Protein AF-A0AAE2BH27-F1 (afdb_monomer)

InterPro domains:
  IPR001906 Terpene synthase, N-terminal domain [PF01397] (68-271)
  IPR008930 Terpenoid cyclases/protein prenyltransferase alpha-alpha toroid [SSF48239] (78-271)
  IPR036965 Terpene synthase, N-terminal domain superfamily [G3DSA:1.50.10.130] (120-273)
  IPR050148 Terpene synthase-like [PTHR31739] (1-271)

Organism: NCBI:txid2727404

Secondary structure (DSSP, 8-state):
--TTHHHHHHHHHHHHHHTT---S-TT-HHHHHHHHHHHHHHHTS-HHHHTTS--GGGGGGGG--S--HHHHGGG--TTS-BTTBHHHHHHHHHHH--HHHHHHHHHHHHHTTT---SS---HHHHHHHHHHHHHHTT-GGG-HHHHHHHHHHHHHH--TT---SSTT-SS-BHHHHHHHHHHHHHTT----GGGGGGTEETTEE-SBTTS----HHHHHHHHHHHTTPPTT-HHHHHHHHHHHHHHHHHHHTT----SS---SSHHHHHTT-

Sequence (273 aa):
MTSGFEIVFPALLQRARDIGIHDLPYDAPVLQDIYAARNYKLARIPKELMHKVRTSLLFSLEGLEDLEWQKLLKLRQHNGSFLFSPSSTAFAFMQTKDEDCLKYINYIVQKFNGGAPNVYPIDIFVRLWGVDRLTRLGISRLFESEIKNCLEYVHSFWNEKGLFCGRKSEFVDVDSTSVGFMLLRLHGFNVSPDVLKKFKKDDGFSCFYGQTFESLSPIFNLYRASQVLFPGEKILEEANAFCQKFLHEKITTNQLLDKWLISQHFADEVKPA

Nearest PDB structures (foldseek):
  4lix-assembly1_A  TM=9.853E-01  e=1.086E-26  Arabidopsis thaliana
  3pyb-assembly3_C  TM=9.791E-01  e=1.086E-26  Arabidopsis thaliana
  3pya-assembly1_A  TM=9.864E-01  e=2.859E-26  Arabidopsis thaliana
  3pyb-assembly2_B  TM=9.813E-01  e=2.559E-25  Arabidopsis thaliana
  9b99-assembly1_A  TM=9.659E-01  e=3.272E-24  Grindelia hirsutula

pLDDT: mean 93.23, std 6.56, range [57.97, 98.75]

Foldseek 3Di:
DDDCCLQQVVLVVVVCVVVPVPPDPCVPPVVVVSPVVNVVVVVPPPPVCVLADQDPCLLPCNRDPPDPLVSVQVNAAPQQGRQQALVSLVVSCVVPVDVSSVSNNVVQCVVVVNDHDRGPDQLLVCLLVVCVVCVVVVNCVVCVVVNVVSLVVNVVQDDLCFDDRDGRDPWHFLQSRLSNLQSCVVVPHDDAPNSQVQQDDDLEGAGTGPDRHDWLRSLVSLLVSLVSDDPPNVSSVSSNVRSVVVLVVCLVVVVQDTPVDDDPCSNVVSVVD

Structure (mmCIF, N/CA/C/O backbone):
data_AF-A0AAE2BH27-F1
#
_entry.id   AF-A0AAE2BH27-F1
#
loop_
_atom_site.group_PDB
_atom_site.id
_atom_site.type_symbol
_atom_site.label_atom_id
_atom_site.label_alt_id
_atom_site.label_comp_id
_atom_site.label_asym_id
_atom_site.label_entity_id
_atom_site.label_seq_id
_atom_site.pdbx_PDB_ins_code
_atom_site.Cartn_x
_atom_site.Cartn_y
_atom_site.Cartn_z
_atom_site.occupancy
_atom_site.B_iso_or_equiv
_atom_site.auth_seq_id
_atom_site.auth_comp_id
_atom_site.auth_asym_id
_atom_site.auth_atom_id
_atom_site.pdbx_PDB_model_num
ATOM 1 N N . MET A 1 1 ? 0.782 12.965 -10.148 1.00 70.31 1 MET A N 1
ATOM 2 C CA . MET A 1 1 ? 1.894 12.180 -10.730 1.00 70.31 1 MET A CA 1
ATOM 3 C C . MET A 1 1 ? 1.686 10.721 -10.364 1.00 70.31 1 MET A C 1
ATOM 5 O O . MET A 1 1 ? 1.348 10.473 -9.211 1.00 70.31 1 MET A O 1
ATOM 9 N N . THR A 1 2 ? 1.828 9.780 -11.300 1.00 82.62 2 THR A N 1
ATOM 10 C CA . THR A 1 2 ? 1.649 8.351 -10.991 1.00 82.62 2 THR A CA 1
ATOM 11 C C . THR A 1 2 ? 2.795 7.817 -10.130 1.00 82.62 2 THR A C 1
ATOM 13 O O . THR A 1 2 ? 3.886 8.388 -10.052 1.00 82.62 2 THR A O 1
ATOM 16 N N . SER A 1 3 ? 2.538 6.717 -9.433 1.00 83.88 3 SER A N 1
ATOM 17 C CA . SER A 1 3 ? 3.493 6.063 -8.542 1.00 83.88 3 SER A CA 1
ATOM 18 C C . SER A 1 3 ? 4.705 5.564 -9.326 1.00 83.88 3 SER A C 1
ATOM 20 O O . SER A 1 3 ? 4.556 4.819 -10.287 1.00 83.88 3 SER A O 1
ATOM 22 N N . GLY A 1 4 ? 5.906 5.988 -8.925 1.00 85.50 4 GLY A N 1
ATOM 23 C CA . GLY A 1 4 ? 7.147 5.575 -9.583 1.00 85.50 4 GLY A CA 1
ATOM 24 C C . GLY A 1 4 ? 7.409 6.231 -10.943 1.00 85.50 4 GLY A C 1
ATOM 25 O O . GLY A 1 4 ? 8.383 5.851 -11.586 1.00 85.50 4 GLY A O 1
ATOM 26 N N . PHE A 1 5 ? 6.610 7.219 -11.376 1.00 92.06 5 PHE A N 1
ATOM 27 C CA . PHE A 1 5 ? 6.753 7.853 -12.696 1.00 92.06 5 PHE A CA 1
ATOM 28 C C . PHE A 1 5 ? 8.176 8.341 -12.973 1.00 92.06 5 PHE A C 1
ATOM 30 O O . PHE A 1 5 ? 8.756 8.008 -13.999 1.00 92.06 5 PHE A O 1
ATOM 37 N N . GLU A 1 6 ? 8.775 9.066 -12.030 1.00 90.94 6 GLU A N 1
ATOM 38 C CA . GLU A 1 6 ? 10.112 9.643 -12.195 1.00 90.94 6 GLU A CA 1
ATOM 39 C C . GLU A 1 6 ? 11.216 8.576 -12.221 1.00 90.94 6 GLU A C 1
ATOM 41 O O . GLU A 1 6 ? 12.355 8.884 -12.536 1.00 90.94 6 GLU A O 1
ATOM 46 N N . ILE A 1 7 ? 10.903 7.317 -11.907 1.00 91.00 7 ILE A N 1
ATOM 47 C CA . ILE A 1 7 ? 11.835 6.189 -12.004 1.00 91.00 7 ILE A CA 1
ATOM 48 C C . ILE A 1 7 ? 11.579 5.408 -13.298 1.00 91.00 7 ILE A C 1
ATOM 50 O O . ILE A 1 7 ? 12.510 5.158 -14.062 1.00 91.00 7 ILE A O 1
ATOM 54 N N . VAL A 1 8 ? 10.319 5.052 -13.559 1.00 94.75 8 VAL A N 1
ATOM 55 C CA . VAL A 1 8 ? 9.919 4.178 -14.670 1.00 94.75 8 VAL A CA 1
ATOM 56 C C . VAL A 1 8 ? 9.939 4.906 -16.012 1.00 94.75 8 VAL A C 1
ATOM 58 O O . VAL A 1 8 ? 10.421 4.347 -16.994 1.00 94.75 8 VAL A O 1
ATOM 61 N N . PHE A 1 9 ? 9.461 6.150 -16.082 1.00 95.81 9 PHE A N 1
ATOM 62 C CA . PHE A 1 9 ? 9.351 6.871 -17.351 1.00 95.81 9 PHE A CA 1
ATOM 63 C C . PHE A 1 9 ? 10.718 7.126 -18.013 1.00 95.81 9 PHE A C 1
ATOM 65 O O . PHE A 1 9 ? 10.869 6.770 -19.183 1.00 95.81 9 PHE A O 1
ATOM 72 N N . PRO A 1 10 ? 11.756 7.610 -17.298 1.00 94.62 10 PRO A N 1
ATOM 73 C CA . PRO A 1 10 ? 13.105 7.698 -17.863 1.00 94.62 10 PRO A CA 1
ATOM 74 C C . PRO A 1 10 ? 13.673 6.360 -18.343 1.00 94.62 10 PRO A C 1
ATOM 76 O O . PRO A 1 10 ? 14.331 6.315 -19.379 1.00 94.62 10 PRO A O 1
ATOM 79 N N . ALA A 1 11 ? 13.407 5.268 -17.618 1.00 94.06 11 ALA A N 1
ATOM 80 C CA . ALA A 1 11 ? 13.866 3.936 -18.006 1.00 94.06 11 ALA A CA 1
ATOM 81 C C . ALA A 1 11 ? 13.176 3.448 -19.292 1.00 94.06 11 ALA A C 1
ATOM 83 O O . ALA A 1 11 ? 13.817 2.839 -20.147 1.00 94.06 11 ALA A O 1
ATOM 84 N N . LEU A 1 12 ? 11.884 3.744 -19.465 1.00 95.56 12 LEU A N 1
ATOM 85 C CA . LEU A 1 12 ? 11.157 3.452 -20.703 1.00 95.56 12 LEU A CA 1
ATOM 86 C C . LEU A 1 12 ? 11.662 4.290 -21.880 1.00 95.56 12 LEU A C 1
ATOM 88 O O . LEU A 1 12 ? 11.826 3.743 -22.967 1.00 95.56 12 LEU A O 1
ATOM 92 N N . LEU A 1 13 ? 11.952 5.579 -21.668 1.00 95.81 13 LEU A N 1
ATOM 93 C CA . LEU A 1 13 ? 12.558 6.428 -22.698 1.00 95.81 13 LEU A CA 1
ATOM 94 C C . LEU A 1 13 ? 13.923 5.895 -23.131 1.00 95.81 13 LEU A C 1
ATOM 96 O O . LEU A 1 13 ? 14.195 5.820 -24.326 1.00 95.81 13 LEU A O 1
ATOM 100 N N . GLN A 1 14 ? 14.760 5.476 -22.179 1.00 93.69 14 GLN A N 1
ATOM 101 C CA . GLN A 1 14 ? 16.050 4.880 -22.513 1.00 93.69 14 GLN A CA 1
ATOM 102 C C . GLN A 1 14 ? 15.869 3.596 -23.335 1.00 93.69 14 GLN A C 1
ATOM 104 O O . GLN A 1 14 ? 16.477 3.467 -24.390 1.00 93.69 14 GLN A O 1
ATOM 109 N N . ARG A 1 15 ? 14.951 2.703 -22.940 1.00 94.62 15 ARG A N 1
ATOM 110 C CA . ARG A 1 15 ? 14.644 1.493 -23.724 1.00 94.62 15 ARG A CA 1
ATOM 111 C C . ARG A 1 15 ? 14.134 1.807 -25.128 1.00 94.62 15 ARG A C 1
ATOM 113 O O . ARG A 1 15 ? 14.519 1.119 -26.063 1.00 94.62 15 ARG A O 1
ATOM 120 N N . ALA A 1 16 ? 13.277 2.819 -25.279 1.00 96.56 16 ALA A N 1
ATOM 121 C CA . ALA A 1 16 ? 12.777 3.254 -26.584 1.00 96.56 16 ALA A CA 1
ATOM 122 C C . ALA A 1 16 ? 13.925 3.722 -27.492 1.00 96.56 16 ALA A C 1
ATOM 124 O O . ALA A 1 16 ? 13.978 3.351 -28.666 1.00 96.56 16 ALA A O 1
ATOM 125 N N . ARG A 1 17 ? 14.881 4.468 -26.926 1.00 95.56 17 ARG A N 1
ATOM 126 C CA . ARG A 1 17 ? 16.098 4.892 -27.622 1.00 95.56 17 ARG A CA 1
ATOM 127 C C . ARG A 1 17 ? 16.957 3.693 -28.027 1.00 95.56 17 ARG A C 1
ATOM 129 O O . ARG A 1 17 ? 17.392 3.633 -29.173 1.00 95.56 17 ARG A O 1
ATOM 136 N N . ASP A 1 18 ? 17.151 2.735 -27.122 1.00 95.31 18 ASP A N 1
ATOM 137 C CA . ASP A 1 18 ? 17.992 1.552 -27.350 1.00 95.31 18 ASP A CA 1
ATOM 138 C C . ASP A 1 18 ? 17.454 0.643 -28.470 1.00 95.31 18 ASP A C 1
ATOM 140 O O . ASP A 1 18 ? 18.236 -0.006 -29.161 1.00 95.31 18 ASP A O 1
ATOM 144 N N . ILE A 1 19 ? 16.131 0.616 -28.689 1.00 96.75 19 ILE A N 1
ATOM 145 C CA . ILE A 1 19 ? 15.495 -0.148 -29.781 1.00 96.75 19 ILE A CA 1
ATOM 146 C C . ILE A 1 19 ? 15.289 0.667 -31.070 1.00 96.75 19 ILE A C 1
ATOM 148 O O . ILE A 1 19 ? 14.621 0.195 -31.989 1.00 96.75 19 ILE A O 1
ATOM 152 N N . GLY A 1 20 ? 15.848 1.877 -31.154 1.00 96.88 20 GLY A N 1
ATOM 153 C CA . GLY A 1 20 ? 15.850 2.683 -32.378 1.00 96.88 20 GLY A CA 1
ATOM 154 C C . GLY A 1 20 ? 14.578 3.496 -32.640 1.00 96.88 20 GLY A C 1
ATOM 155 O O . GLY A 1 20 ? 14.326 3.886 -33.779 1.00 96.88 20 GLY A O 1
ATOM 156 N N . ILE A 1 21 ? 13.758 3.782 -31.622 1.00 97.38 21 ILE A N 1
ATOM 157 C CA . ILE A 1 21 ? 12.646 4.734 -31.772 1.00 97.38 21 ILE A CA 1
ATOM 158 C C . ILE A 1 21 ? 13.231 6.147 -31.701 1.00 97.38 21 ILE A C 1
ATOM 160 O O . ILE A 1 21 ? 13.419 6.686 -30.614 1.00 97.38 21 ILE A O 1
ATOM 164 N N . HIS A 1 22 ? 13.552 6.752 -32.843 1.00 92.06 22 HIS A N 1
ATOM 165 C CA . HIS A 1 22 ? 14.235 8.052 -32.887 1.00 92.06 22 HIS A CA 1
ATOM 166 C C . HIS A 1 22 ? 13.291 9.266 -32.886 1.00 92.06 22 HIS A C 1
ATOM 168 O O . HIS A 1 22 ? 13.717 10.350 -32.501 1.00 92.06 22 HIS A O 1
ATOM 174 N N . ASP A 1 23 ? 12.009 9.083 -33.213 1.00 94.69 23 ASP A N 1
ATOM 175 C CA . ASP A 1 23 ? 11.036 10.178 -33.395 1.00 94.69 23 ASP A CA 1
ATOM 176 C C . ASP A 1 23 ? 10.435 10.731 -32.084 1.00 94.69 23 ASP A C 1
ATOM 178 O O . ASP A 1 23 ? 9.439 11.456 -32.098 1.00 94.69 23 ASP A O 1
ATOM 182 N N . LEU A 1 24 ? 11.014 10.392 -30.927 1.00 95.06 24 LEU A N 1
ATOM 183 C CA . LEU A 1 24 ? 10.603 10.944 -29.634 1.00 95.06 24 LEU A CA 1
ATOM 184 C C . LEU A 1 24 ? 11.438 12.183 -29.279 1.00 95.06 24 LEU A C 1
ATOM 186 O O . LEU A 1 24 ? 12.634 12.232 -29.574 1.00 95.06 24 LEU A O 1
ATOM 190 N N . PRO A 1 25 ? 10.856 13.176 -28.583 1.00 94.38 25 PRO A N 1
ATOM 191 C CA . PRO A 1 25 ? 11.551 14.410 -28.234 1.00 94.38 25 PRO A CA 1
ATOM 192 C C . PRO A 1 25 ? 12.462 14.205 -27.012 1.00 94.38 25 PRO A C 1
ATOM 194 O O . PRO A 1 25 ? 12.204 14.735 -25.934 1.00 94.38 25 PRO A O 1
ATOM 197 N N . TYR A 1 26 ? 13.525 13.415 -27.165 1.00 94.12 26 TYR A N 1
ATOM 198 C CA . TYR A 1 26 ? 14.419 13.034 -26.066 1.00 94.12 26 TYR A CA 1
ATOM 199 C C . TYR A 1 26 ? 15.165 14.200 -25.405 1.00 94.12 26 TYR A C 1
ATOM 201 O O . TYR A 1 26 ? 15.587 14.078 -24.256 1.00 94.12 26 TYR A O 1
ATOM 209 N N . ASP A 1 27 ? 15.302 15.316 -26.116 1.00 92.19 27 ASP A N 1
ATOM 210 C CA . ASP A 1 27 ? 15.961 16.530 -25.630 1.00 92.19 27 ASP A CA 1
ATOM 211 C C . ASP A 1 27 ? 14.953 17.585 -25.147 1.00 92.19 27 ASP A C 1
ATOM 213 O O . ASP A 1 27 ? 15.322 18.731 -24.885 1.00 92.19 27 ASP A O 1
ATOM 217 N N . ALA A 1 28 ? 13.666 17.227 -25.025 1.00 94.56 28 ALA A N 1
ATOM 218 C CA . ALA A 1 28 ? 12.653 18.140 -24.512 1.00 94.56 28 ALA A CA 1
ATOM 219 C C . ALA A 1 28 ? 13.055 18.657 -23.116 1.00 94.56 28 ALA A C 1
ATOM 221 O O . ALA A 1 28 ? 13.361 17.844 -22.240 1.00 94.56 28 ALA A O 1
ATOM 222 N N . PRO A 1 29 ? 12.990 19.980 -22.858 1.00 94.88 29 PRO A N 1
ATOM 223 C CA . PRO A 1 29 ? 13.452 20.560 -21.594 1.00 94.88 29 PRO A CA 1
ATOM 224 C C . PRO A 1 29 ? 12.835 19.915 -20.347 1.00 94.88 29 PRO A C 1
ATOM 226 O O . PRO A 1 29 ? 13.534 19.665 -19.372 1.00 94.88 29 PRO A O 1
ATOM 229 N N . VAL A 1 30 ? 11.551 19.543 -20.413 1.00 94.44 30 VAL A N 1
ATOM 230 C CA . VAL A 1 30 ? 10.830 18.878 -19.313 1.00 94.44 30 VAL A CA 1
ATOM 231 C C . VAL A 1 30 ? 11.454 17.539 -18.894 1.00 94.44 30 VAL A C 1
ATOM 233 O O . VAL A 1 30 ? 11.312 17.117 -17.748 1.00 94.44 30 VAL A O 1
ATOM 236 N N . LEU A 1 31 ? 12.163 16.852 -19.796 1.00 94.12 31 LEU A N 1
ATOM 237 C CA . LEU A 1 31 ? 12.808 15.578 -19.481 1.00 94.12 31 LEU A CA 1
ATOM 238 C C . LEU A 1 31 ? 14.002 15.766 -18.547 1.00 94.12 31 LEU A C 1
ATOM 240 O O . LEU A 1 31 ? 14.250 14.889 -17.723 1.00 94.12 31 LEU A O 1
ATOM 244 N N . GLN A 1 32 ? 14.693 16.909 -18.612 1.00 92.50 32 GLN A N 1
ATOM 245 C CA . GLN A 1 32 ? 15.813 17.209 -17.716 1.00 92.50 32 GLN A CA 1
ATOM 246 C C . GLN A 1 32 ? 15.356 17.239 -16.255 1.00 92.50 32 GLN A C 1
ATOM 248 O O . GLN A 1 32 ? 15.991 16.623 -15.396 1.00 92.50 32 GLN A O 1
ATOM 253 N N . ASP A 1 33 ? 14.196 17.845 -15.990 1.00 93.06 33 ASP A N 1
ATOM 254 C CA . ASP A 1 33 ? 13.597 17.876 -14.653 1.00 93.06 33 ASP A CA 1
ATOM 255 C C . ASP A 1 33 ? 13.232 16.466 -14.166 1.00 93.06 33 ASP A C 1
ATOM 257 O O . ASP A 1 33 ? 13.451 16.120 -13.001 1.00 93.06 33 ASP A O 1
ATOM 261 N N . ILE A 1 34 ? 12.728 15.609 -15.062 1.00 93.69 34 ILE A N 1
ATOM 262 C CA . ILE A 1 34 ? 12.389 14.220 -14.726 1.00 93.69 34 ILE A CA 1
ATOM 263 C C . ILE A 1 34 ? 13.660 13.406 -14.429 1.00 93.69 34 ILE A C 1
ATOM 265 O O . ILE A 1 34 ? 13.689 12.670 -13.440 1.00 93.69 34 ILE A O 1
ATOM 269 N N . TYR A 1 35 ? 14.725 13.544 -15.226 1.00 92.31 35 TYR A N 1
ATOM 270 C CA . TYR A 1 35 ? 16.007 12.876 -14.969 1.00 92.31 35 TYR A CA 1
ATOM 271 C C . TYR A 1 35 ? 16.644 13.352 -13.656 1.00 92.31 35 TYR A C 1
ATOM 273 O O . TYR A 1 35 ? 17.140 12.531 -12.879 1.00 92.31 35 TYR A O 1
ATOM 281 N N . ALA A 1 36 ? 16.578 14.651 -13.354 1.00 91.81 36 ALA A N 1
ATOM 282 C CA . ALA A 1 36 ? 17.040 15.194 -12.079 1.00 91.81 36 ALA A CA 1
ATOM 283 C C . ALA A 1 36 ? 16.248 14.604 -10.898 1.00 91.81 36 ALA A C 1
ATOM 285 O O . ALA A 1 36 ? 16.843 14.130 -9.924 1.00 91.81 36 ALA A O 1
ATOM 286 N N . ALA A 1 37 ? 14.916 14.542 -11.008 1.00 90.38 37 ALA A N 1
ATOM 287 C CA . ALA A 1 37 ? 14.055 13.923 -10.002 1.00 90.38 37 ALA A CA 1
ATOM 288 C C . ALA A 1 37 ? 14.350 12.423 -9.823 1.00 90.38 37 ALA A C 1
ATOM 290 O O . ALA A 1 37 ? 14.370 11.935 -8.687 1.00 90.38 37 ALA A O 1
ATOM 291 N N . ARG A 1 38 ? 14.629 11.693 -10.914 1.00 89.81 38 ARG A N 1
ATOM 292 C CA . ARG A 1 38 ? 15.065 10.289 -10.871 1.00 89.81 38 ARG A CA 1
ATOM 293 C C . ARG A 1 38 ? 16.335 10.135 -10.052 1.00 89.81 38 ARG A C 1
ATOM 295 O O . ARG A 1 38 ? 16.348 9.371 -9.089 1.00 89.81 38 ARG A O 1
ATOM 302 N N . ASN A 1 39 ? 17.381 10.870 -10.415 1.00 89.50 39 ASN A N 1
ATOM 303 C CA . ASN A 1 39 ? 18.698 10.763 -9.790 1.00 89.50 39 ASN A CA 1
ATOM 304 C C . ASN A 1 39 ? 18.633 11.122 -8.304 1.00 89.50 39 ASN A C 1
ATOM 306 O O . ASN A 1 39 ? 19.183 10.403 -7.471 1.00 89.50 39 ASN A O 1
ATOM 310 N N . TYR A 1 40 ? 17.876 12.167 -7.962 1.00 88.19 40 TYR A N 1
ATOM 311 C CA . TYR A 1 40 ? 17.618 12.540 -6.574 1.00 88.19 40 TYR A CA 1
ATOM 312 C C . TYR A 1 40 ? 16.948 11.409 -5.779 1.00 88.19 40 TYR A C 1
ATOM 314 O O . TYR A 1 40 ? 17.354 11.115 -4.653 1.00 88.19 40 TYR A O 1
ATOM 322 N N . LYS A 1 41 ? 15.939 10.738 -6.354 1.00 84.94 41 LYS A N 1
ATOM 323 C CA . LYS A 1 41 ? 15.267 9.604 -5.701 1.00 84.94 41 LYS A CA 1
ATOM 324 C C . LYS A 1 41 ? 16.189 8.396 -5.575 1.00 84.94 41 LYS A C 1
ATOM 326 O O . LYS A 1 41 ? 16.285 7.848 -4.481 1.00 84.94 41 LYS A O 1
ATOM 331 N N . LEU A 1 42 ? 16.888 8.011 -6.645 1.00 83.56 42 LEU A N 1
ATOM 332 C CA . LEU A 1 42 ? 17.800 6.861 -6.652 1.00 83.56 42 LEU A CA 1
ATOM 333 C C . LEU A 1 42 ? 18.948 7.029 -5.648 1.00 83.56 42 LEU A C 1
ATOM 335 O O . LEU A 1 42 ? 19.275 6.077 -4.947 1.00 83.56 42 LEU A O 1
ATOM 339 N N . ALA A 1 43 ? 19.499 8.239 -5.501 1.00 85.19 43 ALA A N 1
ATOM 340 C CA . ALA A 1 43 ? 20.546 8.531 -4.517 1.00 85.19 43 ALA A CA 1
ATOM 341 C C . ALA A 1 43 ? 20.083 8.334 -3.061 1.00 85.19 43 ALA A C 1
ATOM 343 O O . ALA A 1 43 ? 20.895 8.078 -2.174 1.00 85.19 43 ALA A O 1
ATOM 344 N N . ARG A 1 44 ? 18.774 8.440 -2.807 1.00 81.56 44 ARG A N 1
ATOM 345 C CA . ARG A 1 44 ? 18.164 8.231 -1.487 1.00 81.56 44 ARG A CA 1
ATOM 346 C C . ARG A 1 44 ? 17.704 6.795 -1.262 1.00 81.56 44 ARG A C 1
ATOM 348 O O . ARG A 1 44 ? 17.285 6.484 -0.148 1.00 81.56 44 ARG A O 1
ATOM 355 N N . ILE A 1 45 ? 17.756 5.935 -2.281 1.00 77.94 45 ILE A N 1
ATOM 356 C CA . ILE A 1 45 ? 17.468 4.511 -2.129 1.00 77.94 45 ILE A CA 1
ATOM 357 C C . ILE A 1 45 ? 18.692 3.855 -1.487 1.00 77.94 45 ILE A C 1
ATOM 359 O O . ILE A 1 45 ? 19.760 3.802 -2.101 1.00 77.94 45 ILE A O 1
ATOM 363 N N . PRO A 1 46 ? 18.563 3.297 -0.275 1.00 77.69 46 PRO A N 1
ATOM 364 C CA . PRO A 1 46 ? 19.638 2.519 0.307 1.00 77.69 46 PRO A CA 1
ATOM 365 C C . PRO A 1 46 ? 19.780 1.213 -0.486 1.00 77.69 46 PRO A C 1
ATOM 367 O O . PRO A 1 46 ? 19.014 0.271 -0.270 1.00 77.69 46 PRO A O 1
ATOM 370 N N . LYS A 1 47 ? 20.758 1.152 -1.407 1.00 73.19 47 LYS A N 1
ATOM 371 C CA . LYS A 1 47 ? 21.020 -0.015 -2.281 1.00 73.19 47 LYS A CA 1
ATOM 372 C C . LYS A 1 47 ? 21.148 -1.323 -1.488 1.00 73.19 47 LYS A C 1
ATOM 374 O O . LYS A 1 47 ? 20.644 -2.362 -1.906 1.00 73.19 47 LYS A O 1
ATOM 379 N N . GLU A 1 48 ? 21.741 -1.243 -0.298 1.00 72.62 48 GLU A N 1
ATOM 380 C CA . GLU A 1 48 ? 21.863 -2.358 0.646 1.00 72.62 48 GLU A CA 1
ATOM 381 C C . GLU A 1 48 ? 20.513 -2.882 1.150 1.00 72.62 48 GLU A C 1
ATOM 383 O O . GLU A 1 48 ? 20.340 -4.087 1.321 1.00 72.62 48 GLU A O 1
ATOM 388 N N . LEU A 1 49 ? 19.546 -1.992 1.390 1.00 75.88 49 LEU A N 1
ATOM 389 C CA . LEU A 1 49 ? 18.220 -2.354 1.892 1.00 75.88 49 LEU A CA 1
ATOM 390 C C . LEU A 1 49 ? 17.281 -2.803 0.770 1.00 75.88 49 LEU A C 1
ATOM 392 O O . LEU A 1 49 ? 16.439 -3.666 1.010 1.00 75.88 49 LEU A O 1
ATOM 396 N N . MET A 1 50 ? 17.468 -2.295 -0.453 1.00 77.06 50 MET A N 1
ATOM 397 C CA . MET A 1 50 ? 16.657 -2.637 -1.632 1.00 77.06 50 MET A CA 1
ATOM 398 C C . MET A 1 50 ? 16.554 -4.152 -1.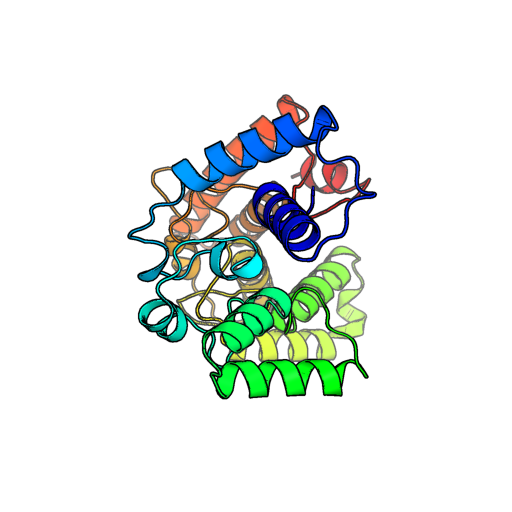874 1.00 77.06 50 MET A C 1
ATOM 400 O O . MET A 1 50 ? 15.517 -4.641 -2.314 1.00 77.06 50 MET A O 1
ATOM 404 N N . HIS A 1 51 ? 17.612 -4.892 -1.534 1.00 83.06 51 HIS A N 1
ATOM 405 C CA . HIS A 1 51 ? 17.718 -6.338 -1.733 1.00 83.06 51 HIS A CA 1
ATOM 406 C C . HIS A 1 51 ? 17.506 -7.171 -0.460 1.00 83.06 51 HIS A C 1
ATOM 408 O O . HIS A 1 51 ? 17.474 -8.398 -0.533 1.00 83.06 51 HIS A O 1
ATOM 414 N N . LYS A 1 52 ? 17.401 -6.531 0.712 1.00 80.31 52 LYS A N 1
ATOM 415 C CA . LYS A 1 52 ? 17.331 -7.209 2.021 1.00 80.31 52 LYS A CA 1
ATOM 416 C C . LYS A 1 52 ? 15.947 -7.136 2.651 1.00 80.31 52 LYS A C 1
ATOM 418 O O . LYS A 1 52 ? 15.556 -8.064 3.353 1.00 80.31 52 LYS A O 1
ATOM 423 N N . VAL A 1 53 ? 15.212 -6.050 2.415 1.00 82.56 53 VAL A N 1
ATOM 424 C CA . VAL A 1 53 ? 13.909 -5.809 3.041 1.00 82.56 53 VAL A CA 1
ATOM 425 C C . VAL A 1 53 ? 12.854 -5.457 2.002 1.00 82.56 53 VAL A C 1
ATOM 427 O O . VAL A 1 53 ? 13.141 -4.862 0.964 1.00 82.56 53 VAL A O 1
ATOM 430 N N . ARG A 1 54 ? 11.601 -5.823 2.284 1.00 84.75 54 ARG A N 1
ATOM 431 C CA . ARG A 1 54 ? 10.468 -5.466 1.427 1.00 84.75 54 ARG A CA 1
ATOM 432 C C . ARG A 1 54 ? 10.206 -3.969 1.537 1.00 84.75 54 ARG A C 1
ATOM 434 O O . ARG A 1 54 ? 9.853 -3.475 2.603 1.00 84.75 54 ARG A O 1
ATOM 441 N N . THR A 1 55 ? 10.361 -3.259 0.427 1.00 87.50 55 THR A N 1
ATOM 442 C CA . THR A 1 55 ? 10.059 -1.828 0.321 1.00 87.50 55 THR A CA 1
ATOM 443 C C . THR A 1 55 ? 9.069 -1.580 -0.808 1.00 87.50 55 THR A C 1
ATOM 445 O O . THR A 1 55 ? 8.836 -2.450 -1.651 1.00 87.50 55 THR A O 1
ATOM 448 N N . SER A 1 56 ? 8.517 -0.366 -0.854 1.00 87.38 56 SER A N 1
ATOM 449 C CA . SER A 1 56 ? 7.627 0.066 -1.939 1.00 87.38 56 SER A CA 1
ATOM 450 C C . SER A 1 56 ? 8.298 0.022 -3.323 1.00 87.38 56 SER A C 1
ATOM 452 O O . SER A 1 56 ? 7.604 -0.062 -4.330 1.00 87.38 56 SER A O 1
ATOM 454 N N . LEU A 1 57 ? 9.635 -0.012 -3.393 1.00 88.06 57 LEU A N 1
ATOM 455 C CA . LEU A 1 57 ? 10.396 -0.117 -4.644 1.00 88.06 57 LEU A CA 1
ATOM 456 C C . LEU A 1 57 ? 10.141 -1.420 -5.403 1.00 88.06 57 LEU A C 1
ATOM 458 O O . LEU A 1 57 ? 10.237 -1.436 -6.627 1.00 88.06 57 LEU A O 1
ATOM 462 N N . LEU A 1 58 ? 9.755 -2.494 -4.701 1.00 93.00 58 LEU A N 1
ATOM 463 C CA . LEU A 1 58 ? 9.368 -3.755 -5.340 1.00 93.00 58 LEU A CA 1
ATOM 464 C C . LEU A 1 58 ? 8.156 -3.582 -6.272 1.00 93.00 58 LEU A C 1
ATOM 466 O O . LEU A 1 58 ? 7.941 -4.416 -7.146 1.00 93.00 58 LEU A O 1
ATOM 470 N N . PHE A 1 59 ? 7.379 -2.505 -6.124 1.00 94.12 59 PHE A N 1
ATOM 471 C CA . PHE A 1 59 ? 6.262 -2.185 -7.012 1.00 94.12 59 PHE A CA 1
ATOM 472 C C . PHE A 1 59 ? 6.699 -1.696 -8.401 1.00 94.12 59 PHE A C 1
ATOM 474 O O . PHE A 1 59 ? 5.896 -1.747 -9.330 1.00 94.12 59 PHE A O 1
ATOM 481 N N . SER A 1 60 ? 7.943 -1.223 -8.544 1.00 94.75 60 SER A N 1
ATOM 482 C CA . SER A 1 60 ? 8.435 -0.530 -9.743 1.00 94.75 60 SER A CA 1
ATOM 483 C C . SER A 1 60 ? 9.840 -0.994 -10.160 1.00 94.75 60 SER A C 1
ATOM 485 O O . SER A 1 60 ? 10.674 -0.174 -10.559 1.00 94.75 60 SER A O 1
ATOM 487 N N . LEU A 1 61 ? 10.131 -2.299 -10.048 1.00 95.19 61 LEU A N 1
ATOM 488 C CA . LEU A 1 61 ? 11.440 -2.865 -10.413 1.00 95.19 61 LEU A CA 1
ATOM 489 C C . LEU A 1 61 ? 11.795 -2.608 -11.880 1.00 95.19 61 LEU A C 1
ATOM 491 O O . LEU A 1 61 ? 12.967 -2.478 -12.214 1.00 95.19 61 LEU A O 1
ATOM 495 N N . GLU A 1 62 ? 10.795 -2.486 -12.749 1.00 96.12 62 GLU A N 1
ATOM 496 C CA . GLU A 1 62 ? 10.958 -2.230 -14.176 1.00 96.12 62 GLU A CA 1
ATOM 497 C C . GLU A 1 62 ? 11.610 -0.884 -14.506 1.00 96.12 62 GLU A C 1
ATOM 499 O O . GLU A 1 62 ? 12.014 -0.701 -15.653 1.00 96.12 62 GLU A O 1
ATOM 504 N N . GLY A 1 63 ? 11.714 0.040 -13.547 1.00 92.94 63 GLY A N 1
ATOM 505 C CA . GLY A 1 63 ? 12.415 1.318 -13.709 1.00 92.94 63 GLY A CA 1
ATOM 506 C C . GLY A 1 63 ? 13.786 1.388 -13.027 1.00 92.94 63 GLY A C 1
ATOM 507 O O . GLY A 1 63 ? 14.452 2.426 -13.098 1.00 92.94 63 GLY A O 1
ATOM 508 N N . LEU A 1 64 ? 14.194 0.317 -12.341 1.00 91.50 64 LEU A N 1
ATOM 509 C CA . LEU A 1 64 ? 15.432 0.253 -11.569 1.00 91.50 64 LEU A CA 1
ATOM 510 C C . LEU A 1 64 ? 16.542 -0.477 -12.334 1.00 91.50 64 LEU A C 1
ATOM 512 O O . LEU A 1 64 ? 16.294 -1.314 -13.201 1.00 91.50 64 LEU A O 1
ATOM 516 N N . GLU A 1 65 ? 17.776 -0.147 -11.969 1.00 87.00 65 GLU A N 1
ATOM 517 C CA . GLU A 1 65 ? 19.018 -0.707 -12.509 1.00 87.00 65 GLU A CA 1
ATOM 518 C C . GLU A 1 65 ? 19.813 -1.389 -11.379 1.00 87.00 65 GLU A C 1
ATOM 520 O O . GLU A 1 65 ? 19.454 -1.267 -10.205 1.00 87.00 65 GLU A O 1
ATOM 525 N N . ASP A 1 66 ? 20.880 -2.117 -11.726 1.00 86.69 66 ASP A N 1
ATOM 526 C CA . ASP A 1 66 ? 21.777 -2.808 -10.781 1.00 86.69 66 ASP A CA 1
ATOM 527 C C . ASP A 1 66 ? 21.068 -3.772 -9.802 1.00 86.69 66 ASP A C 1
ATOM 529 O O . ASP A 1 66 ? 21.381 -3.828 -8.609 1.00 86.69 66 ASP A O 1
ATOM 533 N N . LEU A 1 67 ? 20.080 -4.526 -10.293 1.00 91.31 67 LEU A N 1
ATOM 534 C CA . LEU A 1 67 ? 19.263 -5.415 -9.464 1.00 91.31 67 LEU A CA 1
ATOM 535 C C . LEU A 1 67 ? 19.911 -6.791 -9.241 1.00 91.31 67 LEU A C 1
ATOM 537 O O . LEU A 1 67 ? 20.184 -7.541 -10.179 1.00 91.31 67 LEU A O 1
ATOM 541 N N . GLU A 1 68 ? 20.056 -7.186 -7.977 1.00 93.06 68 GLU A N 1
ATOM 542 C CA . GLU A 1 68 ? 20.516 -8.516 -7.572 1.00 93.06 68 GLU A CA 1
ATOM 543 C C . GLU A 1 68 ? 19.338 -9.496 -7.469 1.00 93.06 68 GLU A C 1
ATOM 545 O O . GLU A 1 68 ? 18.788 -9.753 -6.390 1.00 93.06 68 GLU A O 1
ATOM 550 N N . TRP A 1 69 ? 18.950 -10.080 -8.604 1.00 94.69 69 TRP A N 1
ATOM 551 C CA . TRP A 1 69 ? 17.762 -10.935 -8.712 1.00 94.69 69 TRP A CA 1
ATOM 552 C C . TRP A 1 69 ? 17.705 -12.075 -7.694 1.00 94.69 69 TRP A C 1
ATOM 554 O O . TRP A 1 69 ? 16.663 -12.291 -7.084 1.00 94.69 69 TRP A O 1
ATOM 564 N N . GLN A 1 70 ? 18.822 -12.751 -7.419 1.00 93.00 70 GLN A N 1
ATOM 565 C CA . GLN A 1 70 ? 18.865 -13.848 -6.440 1.00 93.00 70 GLN A CA 1
ATOM 566 C C . GLN A 1 70 ? 18.443 -13.421 -5.024 1.00 93.00 70 GLN A C 1
ATOM 568 O O . GLN A 1 70 ? 17.915 -14.225 -4.253 1.00 93.00 70 GLN A O 1
ATOM 573 N N . LYS A 1 71 ? 18.655 -12.149 -4.670 1.00 94.31 71 LYS A N 1
ATOM 574 C CA . LYS A 1 71 ? 18.177 -11.575 -3.409 1.00 94.31 71 LYS A CA 1
ATOM 575 C C . LYS A 1 71 ? 16.715 -11.139 -3.531 1.00 94.31 71 LYS A C 1
ATOM 577 O O . LYS A 1 71 ? 15.914 -11.484 -2.666 1.00 94.31 71 LYS A O 1
ATOM 582 N N . LEU A 1 72 ? 16.344 -10.465 -4.625 1.00 94.50 72 LEU A N 1
ATOM 583 C CA . LEU A 1 72 ? 14.970 -9.990 -4.852 1.00 94.50 72 LEU A CA 1
ATOM 584 C C . LEU A 1 72 ? 13.942 -11.120 -4.899 1.00 94.50 72 LEU A C 1
ATOM 586 O O . LEU A 1 72 ? 12.863 -10.972 -4.334 1.00 94.50 72 LEU A O 1
ATOM 590 N N . LEU A 1 73 ? 14.259 -12.264 -5.509 1.00 95.94 73 LEU A N 1
ATOM 591 C CA . LEU A 1 73 ? 13.329 -13.397 -5.597 1.00 95.94 73 LEU A CA 1
ATOM 592 C C . LEU A 1 73 ? 12.900 -13.913 -4.207 1.00 95.94 73 LEU A C 1
ATOM 594 O O . LEU A 1 73 ? 11.783 -14.400 -4.052 1.00 95.94 73 LEU A O 1
ATOM 598 N N . LYS A 1 74 ? 13.720 -13.710 -3.165 1.00 95.25 74 LYS A N 1
ATOM 599 C CA . LYS A 1 74 ? 13.379 -14.039 -1.766 1.00 95.25 74 LYS A CA 1
ATOM 600 C C . LYS A 1 74 ? 12.378 -13.059 -1.137 1.00 95.25 74 LYS A C 1
ATOM 602 O O . LYS A 1 74 ? 11.789 -13.356 -0.099 1.00 95.25 74 LYS A O 1
ATOM 607 N N . LEU A 1 75 ? 12.185 -11.890 -1.748 1.00 94.75 75 LEU A N 1
ATOM 608 C CA . LEU A 1 75 ? 11.283 -10.832 -1.286 1.00 94.75 75 LEU A CA 1
ATOM 609 C C . LEU A 1 75 ? 9.904 -10.873 -1.958 1.00 94.75 75 LEU A C 1
ATOM 611 O O . LEU A 1 75 ? 9.038 -10.071 -1.596 1.00 94.75 75 LEU A O 1
ATOM 615 N N . ARG A 1 76 ? 9.671 -11.806 -2.892 1.00 94.56 76 ARG A N 1
ATOM 616 C CA . ARG A 1 76 ? 8.369 -11.994 -3.545 1.00 94.56 76 ARG A CA 1
ATOM 617 C C . ARG A 1 76 ? 7.243 -12.221 -2.539 1.00 94.56 76 ARG A C 1
ATOM 619 O O . ARG A 1 76 ? 7.452 -12.629 -1.390 1.00 94.56 76 ARG A O 1
ATOM 626 N N . GLN A 1 77 ? 6.035 -11.947 -3.009 1.00 94.88 77 GLN A N 1
ATOM 627 C CA . GLN A 1 77 ? 4.796 -12.339 -2.359 1.00 94.88 77 GLN A CA 1
ATOM 628 C C . GLN A 1 77 ? 4.558 -13.842 -2.545 1.00 94.88 77 GLN A C 1
ATOM 630 O O . GLN A 1 77 ? 5.047 -14.454 -3.496 1.00 94.88 77 GLN A O 1
ATOM 635 N N . HIS A 1 78 ? 3.741 -14.428 -1.670 1.00 93.75 78 HIS A N 1
ATOM 636 C CA .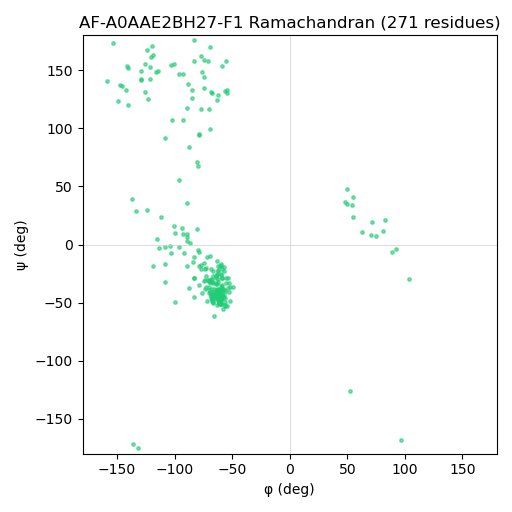 HIS A 1 78 ? 3.386 -15.853 -1.716 1.00 93.75 78 HIS A CA 1
ATOM 637 C C . HIS A 1 78 ? 2.743 -16.293 -3.047 1.00 93.75 78 HIS A C 1
ATOM 639 O O . HIS A 1 78 ? 2.749 -17.473 -3.373 1.00 93.75 78 HIS A O 1
ATOM 645 N N . ASN A 1 79 ? 2.150 -15.359 -3.798 1.00 94.94 79 ASN A N 1
ATOM 646 C CA . ASN A 1 79 ? 1.507 -15.622 -5.083 1.00 94.94 79 ASN A CA 1
ATO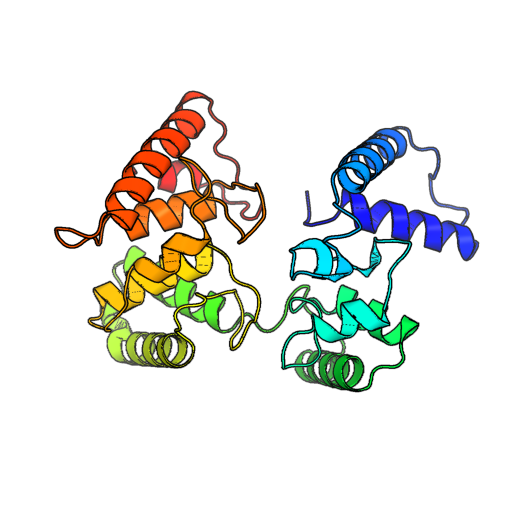M 647 C C . ASN A 1 79 ? 2.465 -15.504 -6.281 1.00 94.94 79 ASN A C 1
ATOM 649 O O . ASN A 1 79 ? 1.988 -15.531 -7.409 1.00 94.94 79 ASN A O 1
ATOM 653 N N . GLY A 1 80 ? 3.770 -15.313 -6.049 1.00 96.75 80 GLY A N 1
ATOM 654 C CA . GLY A 1 80 ? 4.787 -15.158 -7.094 1.00 96.75 80 GLY A CA 1
ATOM 655 C C . GLY A 1 80 ? 5.006 -13.722 -7.576 1.00 96.75 80 GLY A C 1
ATOM 656 O O . GLY A 1 80 ? 5.942 -13.469 -8.326 1.00 96.75 80 GLY A O 1
ATOM 657 N N . SER A 1 81 ? 4.196 -12.758 -7.131 1.00 97.94 81 SER A N 1
ATOM 658 C CA . SER A 1 81 ? 4.339 -11.363 -7.560 1.00 97.94 81 SER A CA 1
ATOM 659 C C . SER A 1 81 ? 5.393 -10.579 -6.778 1.00 97.94 81 SER A C 1
ATOM 661 O O . SER A 1 81 ? 5.699 -10.865 -5.616 1.00 97.94 81 SER A O 1
ATOM 663 N N . PHE A 1 82 ? 5.875 -9.503 -7.389 1.00 97.38 82 PHE A N 1
ATOM 664 C CA . PHE A 1 82 ? 6.561 -8.418 -6.702 1.00 97.38 82 PHE A CA 1
ATOM 665 C C . PHE A 1 82 ? 5.557 -7.330 -6.316 1.00 97.38 82 PHE A C 1
ATOM 667 O O . PHE A 1 82 ? 5.031 -6.618 -7.167 1.00 97.38 82 PHE A O 1
ATOM 674 N N . LEU A 1 83 ? 5.260 -7.244 -5.014 1.00 95.44 83 LEU A N 1
ATOM 675 C CA . LEU A 1 83 ? 4.335 -6.272 -4.414 1.00 95.44 83 LEU A CA 1
ATOM 676 C C . LEU A 1 83 ? 2.978 -6.147 -5.130 1.00 95.44 83 LEU A C 1
ATOM 678 O O . LEU A 1 83 ? 2.436 -5.051 -5.236 1.00 95.44 83 LEU A O 1
ATOM 682 N N . PHE A 1 84 ? 2.442 -7.264 -5.633 1.00 97.50 84 PHE A N 1
ATOM 683 C CA . PHE A 1 84 ? 1.188 -7.303 -6.392 1.00 97.50 84 PHE A CA 1
ATOM 684 C C . PHE A 1 84 ? 1.207 -6.509 -7.714 1.00 97.50 84 PHE A C 1
ATOM 686 O O . PHE A 1 84 ? 0.162 -6.360 -8.332 1.00 97.50 84 PHE A O 1
ATOM 693 N N . SER A 1 85 ? 2.364 -6.043 -8.199 1.00 98.00 85 SER A N 1
ATOM 694 C CA . SER A 1 85 ? 2.505 -5.307 -9.466 1.00 98.00 85 SER A CA 1
ATOM 695 C C . SER A 1 85 ? 2.740 -6.258 -10.650 1.00 98.00 85 SER A C 1
ATOM 697 O O . SER A 1 85 ? 3.760 -6.962 -10.677 1.00 98.00 85 SER A O 1
ATOM 699 N N . PRO A 1 86 ? 1.841 -6.308 -11.657 1.00 98.31 86 PRO A N 1
ATOM 700 C CA . PRO A 1 86 ? 2.080 -7.084 -12.872 1.00 98.31 86 PRO A CA 1
ATOM 701 C C . PRO A 1 86 ? 3.277 -6.611 -13.695 1.00 98.31 86 PRO A C 1
ATOM 703 O O . PRO A 1 86 ? 4.024 -7.464 -14.165 1.00 98.31 86 PRO A O 1
ATOM 706 N N . SER A 1 87 ? 3.520 -5.301 -13.825 1.00 98.19 87 SER A N 1
ATOM 707 C CA . SER A 1 87 ? 4.658 -4.779 -14.601 1.00 98.19 87 SER A CA 1
ATOM 708 C C . SER A 1 87 ? 5.999 -5.154 -13.968 1.00 98.19 87 SER A C 1
ATOM 710 O O . SER A 1 87 ? 6.873 -5.697 -14.648 1.00 98.19 87 SER A O 1
ATOM 712 N N . SER A 1 88 ? 6.128 -4.963 -12.653 1.00 98.06 88 SER A N 1
ATOM 713 C CA . SER A 1 88 ? 7.326 -5.334 -11.893 1.00 98.06 88 SER A CA 1
ATOM 714 C C . SER A 1 88 ? 7.582 -6.844 -11.954 1.00 98.06 88 SER A C 1
ATOM 716 O O . SER A 1 88 ? 8.707 -7.291 -12.183 1.00 98.06 88 SER A O 1
ATOM 718 N N . THR A 1 89 ? 6.521 -7.653 -11.847 1.00 98.50 89 THR A N 1
ATOM 719 C CA . THR A 1 89 ? 6.629 -9.119 -11.927 1.00 98.50 89 THR A CA 1
ATOM 720 C C . THR A 1 89 ? 6.977 -9.601 -13.338 1.00 98.50 89 THR A C 1
ATOM 722 O O . THR A 1 89 ? 7.800 -10.505 -13.487 1.00 98.50 89 THR A O 1
ATOM 725 N N . ALA A 1 90 ? 6.411 -8.987 -14.381 1.00 98.50 90 ALA A N 1
ATOM 726 C CA . ALA A 1 90 ? 6.758 -9.279 -15.771 1.00 98.50 90 ALA A CA 1
ATOM 727 C C . ALA A 1 90 ? 8.225 -8.959 -16.060 1.00 98.50 90 ALA A C 1
ATOM 729 O O . ALA A 1 90 ? 8.936 -9.790 -16.629 1.00 98.50 90 ALA A O 1
ATOM 730 N N . PHE A 1 91 ? 8.704 -7.805 -15.595 1.00 98.12 91 PHE A N 1
ATOM 731 C CA . PHE A 1 91 ? 10.112 -7.452 -15.701 1.00 98.12 91 PHE A CA 1
ATOM 732 C C . PHE A 1 91 ? 11.003 -8.466 -14.972 1.00 98.12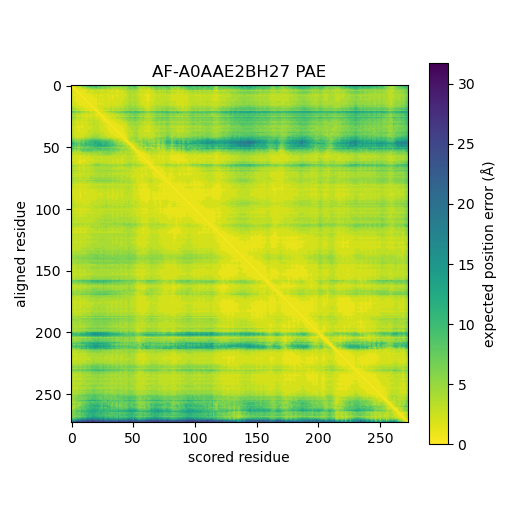 91 PHE A C 1
ATOM 734 O O . PHE A 1 91 ? 11.957 -8.971 -15.561 1.00 98.12 91 PHE A O 1
ATOM 741 N N . ALA A 1 92 ? 10.651 -8.858 -13.744 1.00 98.25 92 ALA A N 1
ATOM 742 C CA . ALA A 1 92 ? 11.388 -9.886 -13.015 1.00 98.25 92 ALA A CA 1
ATOM 743 C C . ALA A 1 92 ? 11.422 -11.231 -13.759 1.00 98.25 92 ALA A C 1
ATOM 745 O O . ALA A 1 92 ? 12.480 -11.854 -13.856 1.00 98.25 92 ALA A O 1
ATOM 746 N N . PHE A 1 93 ? 10.302 -11.673 -14.339 1.00 98.50 93 PHE A N 1
ATOM 747 C CA . PHE A 1 93 ? 10.258 -12.888 -15.155 1.00 98.50 93 PHE A CA 1
ATOM 748 C C . PHE A 1 93 ? 11.173 -12.788 -16.380 1.00 98.50 93 PHE A C 1
ATOM 750 O O . PHE A 1 93 ? 11.926 -13.721 -16.657 1.00 98.50 93 PHE A O 1
ATOM 757 N N . MET A 1 94 ? 11.167 -11.659 -17.096 1.00 97.69 94 MET A N 1
ATOM 758 C CA . MET A 1 94 ? 12.030 -11.474 -18.267 1.00 97.69 94 MET A CA 1
ATOM 759 C C . MET A 1 94 ? 13.508 -11.690 -17.926 1.00 97.69 94 MET A C 1
ATOM 761 O O . MET A 1 94 ? 14.208 -12.323 -18.720 1.00 97.69 94 MET A O 1
ATOM 765 N N . GLN A 1 95 ? 13.931 -11.229 -16.744 1.00 97.56 95 GLN A N 1
ATOM 766 C CA . GLN A 1 95 ? 15.312 -11.280 -16.258 1.00 97.56 95 GLN A CA 1
ATOM 767 C C . GLN A 1 95 ? 15.703 -12.622 -15.623 1.00 97.56 95 GLN A C 1
ATOM 769 O O . GLN A 1 95 ? 16.871 -12.994 -15.651 1.00 97.56 95 GLN A O 1
ATOM 774 N N . THR A 1 96 ? 14.747 -13.354 -15.044 1.00 97.94 96 THR A N 1
ATOM 775 C CA . THR A 1 96 ? 15.048 -14.524 -14.191 1.00 97.94 96 THR A CA 1
ATOM 776 C C . THR A 1 96 ? 14.481 -15.842 -14.692 1.00 97.94 96 THR A C 1
ATOM 778 O O . THR A 1 96 ? 14.934 -16.895 -14.257 1.00 97.94 96 THR A O 1
ATOM 781 N N . LYS A 1 97 ? 13.484 -15.794 -15.583 1.00 98.00 97 LYS A N 1
ATOM 782 C CA . LYS A 1 97 ? 12.663 -16.941 -16.007 1.00 98.00 97 LYS A CA 1
ATOM 783 C C . LYS A 1 97 ? 11.987 -17.684 -14.851 1.00 98.00 97 LYS A C 1
ATOM 785 O O . LYS A 1 97 ? 11.624 -18.844 -14.998 1.00 98.00 97 LYS A O 1
ATOM 790 N N . ASP A 1 98 ? 11.791 -17.014 -13.717 1.00 98.38 98 ASP A N 1
ATOM 791 C CA . ASP A 1 98 ? 11.181 -17.620 -12.540 1.00 98.38 98 ASP A CA 1
ATOM 792 C C . ASP A 1 98 ? 9.734 -18.072 -12.795 1.00 98.38 98 ASP A C 1
ATOM 794 O O . ASP A 1 98 ? 8.887 -17.304 -13.263 1.00 98.38 98 ASP A O 1
ATOM 798 N N . GLU A 1 99 ? 9.448 -19.327 -12.457 1.00 98.31 99 GLU A N 1
ATOM 799 C CA . GLU A 1 99 ? 8.156 -19.948 -12.739 1.00 98.31 99 GLU A CA 1
ATOM 800 C C . GLU A 1 99 ? 7.014 -19.379 -11.896 1.00 98.31 99 GLU A C 1
ATOM 802 O O . GLU A 1 99 ? 5.878 -19.346 -12.366 1.00 98.31 99 GLU A O 1
ATOM 807 N N . ASP A 1 100 ? 7.269 -18.916 -10.670 1.00 98.25 100 ASP A N 1
ATOM 808 C CA . ASP A 1 100 ? 6.212 -18.355 -9.824 1.00 98.25 100 ASP A CA 1
ATOM 809 C C . ASP A 1 100 ? 5.791 -16.971 -10.319 1.00 98.25 100 ASP A C 1
ATOM 811 O O . ASP A 1 100 ? 4.594 -16.672 -10.363 1.00 98.25 100 ASP A O 1
ATOM 815 N N . CYS A 1 101 ? 6.748 -16.162 -10.785 1.00 98.62 101 CYS A N 1
ATOM 816 C CA . CYS A 1 101 ? 6.451 -14.934 -11.521 1.00 98.62 101 CYS A CA 1
ATOM 817 C C . CYS A 1 101 ? 5.570 -15.234 -12.747 1.00 98.62 101 CYS A C 1
ATOM 819 O O . CYS A 1 101 ? 4.564 -14.557 -12.966 1.00 98.62 101 CYS A O 1
ATOM 821 N N . LEU A 1 102 ? 5.904 -16.270 -13.527 1.00 98.56 102 LEU A N 1
ATOM 822 C CA . LEU A 1 102 ? 5.122 -16.656 -14.706 1.00 98.56 102 LEU A CA 1
ATOM 823 C C . LEU A 1 102 ? 3.716 -17.153 -14.340 1.00 98.56 102 LEU A C 1
ATOM 825 O O . LEU A 1 102 ? 2.747 -16.758 -14.988 1.00 98.56 102 LEU A O 1
ATOM 829 N N . LYS A 1 103 ? 3.576 -17.974 -13.291 1.00 98.56 103 LYS A N 1
ATOM 830 C CA . LYS A 1 103 ? 2.269 -18.432 -12.781 1.00 98.56 103 LYS A CA 1
ATOM 831 C C . LYS A 1 103 ? 1.383 -17.248 -12.409 1.00 98.56 103 LYS A C 1
ATOM 833 O O . LYS A 1 103 ? 0.211 -17.228 -12.787 1.00 98.56 103 LYS A O 1
ATOM 838 N N . TYR A 1 104 ? 1.940 -16.250 -11.721 1.00 98.50 104 TYR A N 1
ATOM 839 C CA . TYR A 1 104 ? 1.225 -15.017 -11.400 1.00 98.50 104 TYR A CA 1
ATOM 840 C C . TYR A 1 104 ? 0.764 -14.284 -12.666 1.00 98.50 104 TYR A C 1
ATOM 842 O O . TYR A 1 104 ? -0.419 -13.979 -12.794 1.00 98.50 104 TYR A O 1
ATOM 850 N N . ILE A 1 105 ? 1.666 -14.040 -13.622 1.00 98.38 105 ILE A N 1
ATOM 851 C CA . ILE A 1 105 ? 1.350 -13.317 -14.866 1.00 98.38 105 ILE A CA 1
ATOM 852 C C . ILE A 1 105 ? 0.264 -14.048 -15.662 1.00 98.38 105 ILE A C 1
ATOM 854 O O . ILE A 1 105 ? -0.720 -13.425 -16.058 1.00 98.38 105 ILE A O 1
ATOM 858 N N . ASN A 1 106 ? 0.396 -15.365 -15.840 1.00 98.38 106 ASN A N 1
ATOM 859 C CA . ASN A 1 106 ? -0.592 -16.180 -16.545 1.00 98.38 106 ASN A CA 1
ATOM 860 C C . ASN A 1 106 ? -1.966 -16.092 -15.881 1.00 98.38 106 ASN A C 1
ATOM 862 O O . ASN A 1 106 ? -2.965 -15.897 -16.569 1.00 98.38 106 ASN A O 1
ATOM 866 N N . TYR A 1 107 ? -2.018 -16.171 -14.549 1.00 98.25 107 TYR A N 1
ATOM 867 C CA . TYR A 1 107 ? -3.264 -16.006 -13.808 1.00 98.25 107 TYR A CA 1
ATOM 868 C C . TYR A 1 107 ? -3.908 -14.634 -14.059 1.00 98.25 107 TYR A C 1
ATOM 870 O O . TYR A 1 107 ? -5.114 -14.561 -14.289 1.00 98.25 107 TYR A O 1
ATOM 878 N N . ILE A 1 108 ? -3.124 -13.551 -14.041 1.00 98.00 108 ILE A N 1
ATOM 879 C CA . ILE A 1 108 ? -3.626 -12.195 -14.303 1.00 98.00 108 ILE A CA 1
ATOM 880 C C . ILE A 1 108 ? -4.166 -12.078 -15.729 1.00 98.00 108 ILE A C 1
ATOM 882 O O . ILE A 1 108 ? -5.318 -11.690 -15.909 1.00 98.00 108 ILE A O 1
ATOM 886 N N . VAL A 1 109 ? -3.378 -12.465 -16.730 1.00 97.69 109 VAL A N 1
ATOM 887 C CA . VAL A 1 109 ? -3.763 -12.355 -18.145 1.00 97.69 109 VAL A CA 1
ATOM 888 C C . VAL A 1 109 ? -5.016 -13.182 -18.441 1.00 97.69 109 VAL A C 1
ATOM 890 O O . VAL A 1 109 ? -5.915 -12.700 -19.126 1.00 97.69 109 VAL A O 1
ATOM 893 N N . GLN A 1 110 ? -5.121 -14.394 -17.884 1.00 98.19 110 GLN A N 1
ATOM 894 C CA . GLN A 1 110 ? -6.326 -15.222 -18.003 1.00 98.19 110 GLN A CA 1
ATOM 895 C C . GLN A 1 110 ? -7.531 -14.570 -17.324 1.00 98.19 110 GLN A C 1
ATOM 897 O O . GLN A 1 110 ? -8.615 -14.524 -17.897 1.00 98.19 110 GLN A O 1
ATOM 902 N N . LYS A 1 111 ? -7.352 -14.036 -16.112 1.00 97.88 111 LYS A N 1
ATOM 903 C CA . LYS A 1 111 ? -8.434 -13.408 -15.346 1.00 97.88 111 LYS A CA 1
ATOM 904 C C . LYS A 1 111 ? -8.990 -12.149 -16.010 1.00 97.88 111 LYS A C 1
ATOM 906 O O . LYS A 1 111 ? -10.174 -11.857 -15.858 1.00 97.88 111 LYS A O 1
ATOM 911 N N . PHE A 1 112 ? -8.138 -11.399 -16.700 1.00 98.00 112 PHE A N 1
ATOM 912 C CA . PHE A 1 112 ? -8.474 -10.116 -17.314 1.00 98.00 112 PHE A CA 1
ATOM 913 C C . PHE A 1 112 ? -8.474 -10.171 -18.848 1.00 98.00 112 PHE A C 1
ATOM 915 O O . PHE A 1 112 ? -8.334 -9.136 -19.498 1.00 98.00 112 PHE A O 1
ATOM 922 N N . ASN A 1 113 ? -8.658 -11.364 -19.428 1.00 97.69 113 ASN A N 1
ATOM 923 C CA . ASN A 1 113 ? -8.849 -11.590 -20.864 1.00 97.69 113 ASN A CA 1
ATOM 924 C C . ASN A 1 113 ? -7.804 -10.885 -21.748 1.00 97.69 113 ASN A C 1
ATOM 926 O O . ASN A 1 113 ? -8.147 -10.200 -22.709 1.00 97.69 113 ASN A O 1
ATOM 930 N N . GLY A 1 114 ? -6.525 -11.029 -21.403 1.00 96.81 114 GLY A N 1
ATOM 931 C CA . GLY A 1 114 ? -5.407 -10.409 -22.122 1.00 96.81 114 GLY A CA 1
ATOM 932 C C . GLY A 1 114 ? -4.818 -9.184 -21.421 1.00 96.81 114 GLY A C 1
ATOM 933 O O . GLY A 1 114 ? -3.625 -8.926 -21.555 1.00 96.81 114 GLY A O 1
ATOM 934 N N . GLY A 1 115 ? -5.624 -8.447 -20.652 1.00 97.19 115 GLY A N 1
ATOM 935 C CA . GLY A 1 115 ? -5.177 -7.265 -19.916 1.00 97.19 115 GLY A CA 1
ATOM 936 C C . GLY A 1 115 ? -4.518 -7.581 -18.570 1.00 97.19 115 GLY A C 1
ATOM 937 O O . GLY A 1 115 ? -4.488 -8.720 -18.107 1.00 97.19 115 GLY A O 1
ATOM 938 N N . ALA A 1 116 ? -4.027 -6.535 -17.906 1.00 97.69 116 ALA A N 1
ATOM 939 C CA . ALA A 1 116 ? -3.592 -6.584 -16.514 1.00 97.69 116 ALA A CA 1
ATOM 940 C C . ALA A 1 116 ? -3.858 -5.228 -15.834 1.00 97.69 116 ALA A C 1
ATOM 942 O O . ALA A 1 116 ? -3.581 -4.189 -16.436 1.00 97.69 116 ALA A O 1
ATOM 943 N N . PRO A 1 117 ? -4.373 -5.199 -14.591 1.00 97.50 117 PRO A N 1
ATOM 944 C CA . PRO A 1 117 ? -4.394 -3.976 -13.793 1.00 97.50 117 PRO A CA 1
ATOM 945 C C . PRO A 1 117 ? -2.967 -3.583 -13.374 1.00 97.50 117 PRO A C 1
ATOM 947 O O . PRO A 1 117 ? -2.027 -4.365 -13.502 1.00 97.50 117 PRO A O 1
ATOM 950 N N . ASN A 1 118 ? -2.792 -2.390 -12.810 1.00 96.00 118 ASN A N 1
ATOM 951 C CA . ASN A 1 118 ? -1.500 -1.981 -12.244 1.00 96.00 118 ASN A CA 1
ATOM 952 C C . ASN A 1 118 ? -1.172 -2.674 -10.904 1.00 96.00 118 ASN A C 1
ATOM 954 O O . ASN A 1 118 ? -0.005 -2.742 -10.531 1.00 96.00 118 ASN A O 1
ATOM 958 N N . VAL A 1 119 ? -2.173 -3.197 -10.185 1.00 97.06 119 VAL A N 1
ATOM 959 C CA . VAL A 1 119 ? -2.008 -3.941 -8.927 1.00 97.06 119 VAL A CA 1
ATOM 960 C C . VAL A 1 119 ? -3.052 -5.058 -8.798 1.00 97.06 119 VAL A C 1
ATOM 962 O O . VAL A 1 119 ? -4.230 -4.849 -9.098 1.00 97.06 119 VAL A O 1
ATOM 965 N N . TYR A 1 120 ? -2.645 -6.257 -8.364 1.00 97.69 120 TYR A N 1
ATOM 966 C CA . TYR A 1 120 ? -3.554 -7.375 -8.095 1.00 97.69 120 TYR A CA 1
ATOM 967 C C . TYR A 1 120 ? -2.971 -8.450 -7.147 1.00 97.69 120 TYR A C 1
ATOM 969 O O . TYR A 1 120 ? -1.822 -8.859 -7.305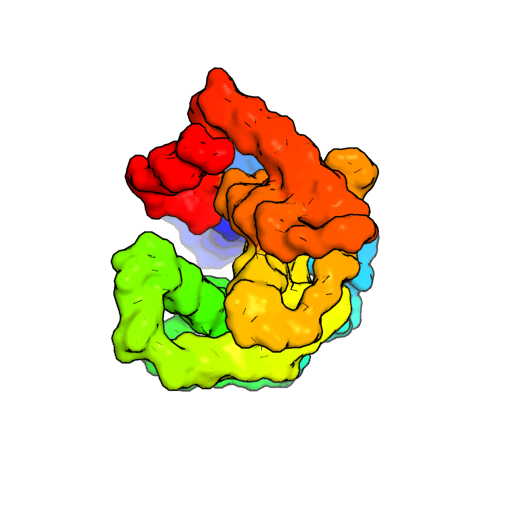 1.00 97.69 120 TYR A O 1
ATOM 977 N N . PRO A 1 121 ? -3.756 -9.026 -6.216 1.00 97.12 121 PRO A N 1
ATOM 978 C CA . PRO A 1 121 ? -5.154 -8.726 -5.907 1.00 97.12 121 PRO A CA 1
ATOM 979 C C . PRO A 1 121 ? -5.322 -7.446 -5.076 1.00 97.12 121 PRO A C 1
ATOM 981 O O . PRO A 1 121 ? -4.385 -6.977 -4.442 1.00 97.12 121 PRO A O 1
ATOM 984 N N . ILE A 1 122 ? -6.550 -6.920 -5.066 1.00 97.62 122 ILE A N 1
ATOM 985 C CA . ILE A 1 122 ? -6.989 -5.793 -4.220 1.00 97.62 122 ILE A CA 1
ATOM 986 C C . ILE A 1 122 ? -8.207 -6.175 -3.360 1.00 97.62 122 ILE A C 1
ATOM 988 O O . ILE A 1 122 ? -9.089 -5.366 -3.082 1.00 97.62 122 ILE A O 1
ATOM 992 N N . ASP A 1 123 ? -8.315 -7.455 -3.00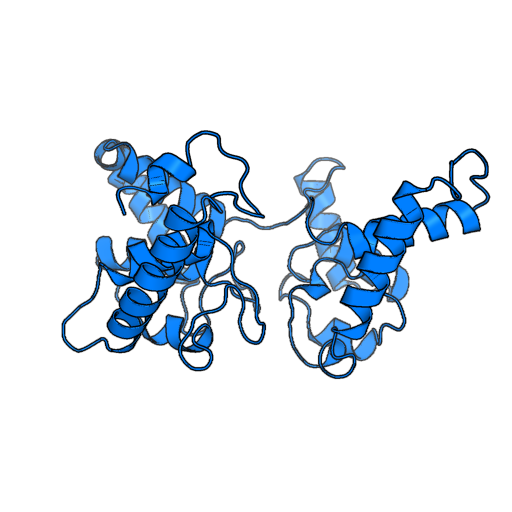8 1.00 97.88 123 ASP A N 1
ATOM 993 C CA . ASP A 1 123 ? -9.491 -8.038 -2.362 1.00 97.88 123 ASP A CA 1
ATOM 994 C C . ASP A 1 123 ? -9.724 -7.535 -0.933 1.00 97.88 123 ASP A C 1
ATOM 996 O O . ASP A 1 123 ? -10.876 -7.386 -0.530 1.00 97.88 123 ASP A O 1
ATOM 1000 N N . ILE A 1 124 ? -8.661 -7.234 -0.184 1.00 98.44 124 ILE A N 1
ATOM 1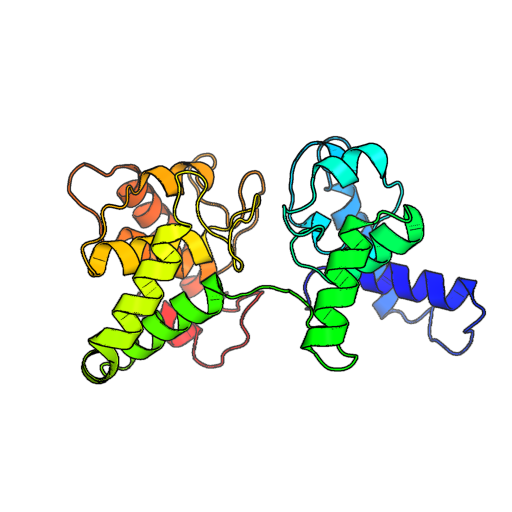001 C CA . ILE A 1 124 ? -8.775 -6.623 1.147 1.00 98.44 124 ILE A CA 1
ATOM 1002 C C . ILE A 1 124 ? -9.224 -5.166 1.012 1.00 98.44 124 ILE A C 1
ATOM 1004 O O . ILE A 1 124 ? -10.202 -4.768 1.644 1.00 98.44 124 ILE A O 1
ATOM 1008 N N . PHE A 1 125 ? -8.575 -4.402 0.128 1.00 98.00 125 PHE A N 1
ATOM 1009 C CA . PHE A 1 125 ? -8.904 -2.998 -0.128 1.00 98.00 125 PHE A CA 1
ATOM 1010 C C . PHE A 1 125 ? -10.371 -2.817 -0.539 1.00 98.00 125 PHE A C 1
ATOM 1012 O O . PHE A 1 125 ? -11.104 -2.060 0.092 1.00 98.00 125 PHE A O 1
ATOM 1019 N N . VAL A 1 126 ? -10.840 -3.555 -1.552 1.00 98.06 126 VAL A N 1
ATOM 1020 C CA . VAL A 1 126 ? -12.210 -3.400 -2.072 1.00 98.06 126 VAL A CA 1
ATOM 1021 C C . VAL A 1 126 ? -13.262 -3.717 -1.007 1.00 98.06 126 VAL A C 1
ATOM 1023 O 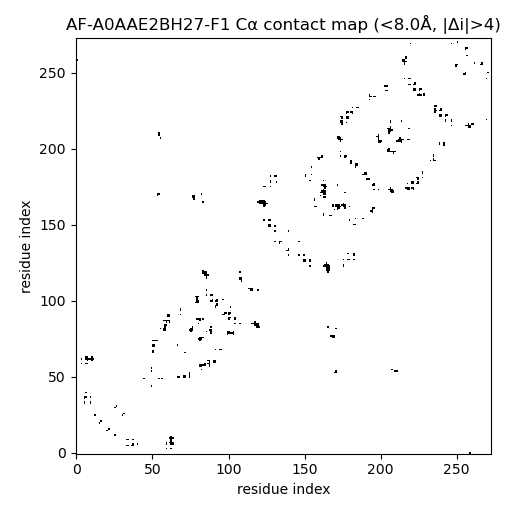O . VAL A 1 126 ? -14.272 -3.021 -0.920 1.00 98.06 126 VAL A O 1
ATOM 1026 N N . ARG A 1 127 ? -13.028 -4.730 -0.163 1.00 98.75 127 ARG A N 1
ATOM 1027 C CA . ARG A 1 127 ? -13.949 -5.076 0.930 1.00 98.75 127 ARG A CA 1
ATOM 1028 C C . ARG A 1 127 ? -13.992 -3.993 1.998 1.00 98.75 127 ARG A C 1
ATOM 1030 O O . ARG A 1 127 ? -15.079 -3.563 2.372 1.00 98.75 127 ARG A O 1
ATOM 1037 N N . LEU A 1 128 ? -12.828 -3.537 2.456 1.00 98.69 128 LEU A N 1
ATOM 1038 C CA . LEU A 1 128 ? -12.728 -2.505 3.485 1.00 98.69 128 LEU A CA 1
ATOM 1039 C C . LEU A 1 128 ? -13.366 -1.190 3.034 1.00 98.69 128 LEU A C 1
ATOM 1041 O O . LEU A 1 128 ? -14.220 -0.655 3.737 1.00 98.69 128 LEU A O 1
ATOM 1045 N N . TRP A 1 129 ? -13.023 -0.701 1.841 1.00 98.31 129 TRP A N 1
ATOM 1046 C CA . TRP A 1 129 ? -13.590 0.545 1.324 1.00 98.31 129 TRP A CA 1
ATOM 1047 C C . TRP A 1 129 ? -15.071 0.409 0.965 1.00 98.31 129 TRP A C 1
ATOM 1049 O O . TRP A 1 129 ? -15.818 1.367 1.145 1.00 98.31 129 TRP A O 1
ATOM 1059 N N . GLY A 1 130 ? -15.524 -0.765 0.514 1.00 98.44 130 GLY A N 1
ATOM 1060 C CA . GLY A 1 130 ? -16.948 -1.035 0.309 1.00 98.44 130 GLY A CA 1
ATOM 1061 C C . GLY A 1 130 ? -17.749 -0.884 1.606 1.00 98.44 130 GLY A C 1
ATOM 1062 O O . GLY A 1 130 ? -18.713 -0.119 1.650 1.00 98.44 130 GLY A O 1
ATOM 1063 N N . VAL A 1 131 ? -17.302 -1.538 2.683 1.00 98.69 131 VAL A N 1
ATOM 1064 C CA . VAL A 1 131 ? -17.925 -1.430 4.014 1.00 98.69 131 VAL A CA 1
ATOM 1065 C C . VAL A 1 131 ? -17.843 0.002 4.555 1.00 98.69 131 VAL A C 1
ATOM 1067 O O . VAL A 1 131 ? -18.852 0.535 5.023 1.00 98.69 131 VAL A O 1
ATOM 1070 N N . ASP A 1 132 ? -16.681 0.657 4.450 1.00 98.06 132 ASP A N 1
ATOM 1071 C CA . ASP A 1 132 ? -16.485 2.043 4.900 1.00 98.06 132 ASP A CA 1
ATOM 1072 C C . ASP A 1 132 ? -17.460 3.001 4.204 1.00 98.06 132 ASP A C 1
ATOM 1074 O O . ASP A 1 132 ? -18.109 3.821 4.853 1.00 98.06 132 ASP A O 1
ATOM 1078 N N . ARG A 1 133 ? -17.623 2.876 2.880 1.00 97.19 133 ARG A N 1
ATOM 1079 C CA . ARG A 1 133 ? -18.517 3.742 2.099 1.00 97.19 133 ARG A CA 1
ATOM 1080 C C . ARG A 1 133 ? -19.988 3.500 2.430 1.00 97.19 133 ARG A C 1
ATOM 1082 O O . ARG A 1 133 ? -20.698 4.474 2.663 1.00 97.19 133 ARG A O 1
ATOM 1089 N N . LEU A 1 134 ? -20.435 2.247 2.533 1.00 98.19 134 LEU A N 1
ATOM 1090 C CA . LEU A 1 134 ? -21.813 1.930 2.944 1.00 98.19 134 LEU A CA 1
ATOM 1091 C C . LEU A 1 134 ? -22.136 2.471 4.345 1.00 98.19 134 LEU A C 1
ATOM 1093 O O . LEU A 1 134 ? -23.227 2.999 4.573 1.00 98.19 134 LEU A O 1
ATOM 1097 N N . THR A 1 135 ? -21.175 2.375 5.266 1.00 96.38 135 THR A N 1
ATOM 1098 C CA . THR A 1 135 ? -21.308 2.877 6.642 1.00 96.38 135 THR A CA 1
ATOM 1099 C C . THR A 1 135 ? -21.410 4.398 6.669 1.00 96.38 135 THR A C 1
ATOM 1101 O O . THR A 1 135 ? -22.347 4.944 7.246 1.00 96.38 135 THR A O 1
ATOM 1104 N N . ARG A 1 136 ? -20.497 5.096 5.984 1.00 95.00 136 ARG A N 1
ATOM 1105 C CA . ARG A 1 136 ? -20.469 6.567 5.933 1.00 95.00 136 ARG A CA 1
ATOM 1106 C C . ARG A 1 136 ? -21.668 7.178 5.205 1.00 95.00 136 ARG A C 1
ATOM 1108 O O . ARG A 1 136 ? -22.049 8.298 5.518 1.00 95.00 136 ARG A O 1
ATOM 1115 N N . LEU A 1 137 ? -22.270 6.448 4.266 1.00 96.88 137 LEU A N 1
ATOM 1116 C CA . LEU A 1 137 ? -23.509 6.848 3.590 1.00 96.88 137 LEU A CA 1
ATOM 1117 C C . LEU A 1 137 ? -24.774 6.588 4.432 1.00 96.88 137 LEU A C 1
ATOM 1119 O O . LEU A 1 137 ? -25.868 6.939 4.000 1.00 96.88 137 LEU A O 1
ATOM 1123 N N . GLY A 1 138 ? -24.661 5.964 5.611 1.00 97.38 138 GLY A N 1
ATOM 1124 C CA . GLY A 1 138 ? -25.804 5.690 6.490 1.00 97.38 138 GLY A CA 1
ATOM 1125 C C . GLY A 1 138 ? -26.748 4.593 5.980 1.00 97.38 138 GLY A C 1
ATOM 1126 O O . GLY A 1 138 ? -27.899 4.514 6.417 1.00 97.38 138 GLY A O 1
ATOM 1127 N N . ILE A 1 139 ? -26.285 3.743 5.057 1.00 98.25 139 ILE A N 1
ATOM 1128 C CA . ILE A 1 139 ? -27.085 2.676 4.424 1.00 98.25 139 ILE A CA 1
ATOM 1129 C C . ILE A 1 139 ? -26.591 1.261 4.756 1.00 98.25 139 ILE A C 1
ATOM 1131 O O . ILE A 1 139 ? -27.150 0.291 4.253 1.00 98.25 139 ILE A O 1
ATOM 1135 N N . SER A 1 140 ? -25.586 1.118 5.626 1.00 97.56 140 SER A N 1
ATOM 1136 C CA . SER A 1 140 ? -25.005 -0.179 6.018 1.00 97.56 140 SER A CA 1
ATOM 1137 C C . SER A 1 140 ? -26.025 -1.183 6.565 1.00 97.56 140 SER A C 1
ATOM 1139 O O . SER A 1 140 ? -25.902 -2.370 6.283 1.00 97.56 140 SER A O 1
ATOM 1141 N N . ARG A 1 141 ? -27.076 -0.718 7.258 1.00 97.12 141 ARG A N 1
ATOM 1142 C CA . ARG A 1 141 ? -28.170 -1.563 7.786 1.00 97.12 141 ARG A CA 1
ATOM 1143 C C . ARG A 1 141 ? -28.909 -2.391 6.723 1.00 97.12 141 ARG A C 1
ATOM 1145 O O . ARG A 1 141 ? -29.615 -3.329 7.056 1.00 97.12 141 ARG A O 1
ATOM 1152 N N . LEU A 1 142 ? -28.800 -2.015 5.446 1.00 98.31 142 LEU A N 1
ATOM 1153 C CA . LEU A 1 142 ? -29.414 -2.750 4.334 1.00 98.31 142 LEU A CA 1
ATOM 1154 C C . LEU A 1 142 ? -28.557 -3.938 3.864 1.00 98.31 142 LEU A C 1
ATOM 1156 O O . LEU A 1 142 ? -29.029 -4.735 3.063 1.00 98.31 142 LEU A O 1
ATOM 1160 N N . PHE A 1 143 ? -27.311 -4.038 4.340 1.00 98.25 143 PHE A N 1
ATOM 1161 C CA . PHE A 1 143 ? -26.288 -4.971 3.857 1.00 98.25 143 PHE A CA 1
ATOM 1162 C C . PHE A 1 143 ? -25.568 -5.683 5.012 1.00 98.25 143 PHE A C 1
ATOM 1164 O O . PHE A 1 143 ? -24.385 -6.003 4.910 1.00 98.25 143 PHE A O 1
ATOM 1171 N N . GLU A 1 144 ? -26.234 -5.876 6.155 1.00 97.94 144 GLU A N 1
ATOM 1172 C CA . GLU A 1 144 ? -25.595 -6.401 7.371 1.00 97.94 144 GLU A CA 1
ATOM 1173 C C . GLU A 1 144 ? -24.919 -7.759 7.136 1.00 97.94 144 GLU A C 1
ATOM 1175 O O . GLU A 1 144 ? -23.796 -7.986 7.593 1.00 97.94 144 GLU A O 1
ATOM 1180 N N . SER A 1 145 ? -25.566 -8.644 6.371 1.00 98.38 145 SER A N 1
ATOM 1181 C CA . SER A 1 145 ? -25.037 -9.979 6.077 1.00 98.38 145 SER A CA 1
ATOM 1182 C C . SER A 1 145 ? -23.802 -9.922 5.170 1.00 98.38 145 SER A C 1
ATOM 1184 O O . SER A 1 145 ? -22.800 -10.596 5.414 1.00 98.38 145 SER A O 1
ATOM 1186 N N . GLU A 1 146 ? -23.825 -9.055 4.162 1.00 98.62 146 GLU A N 1
ATOM 1187 C CA . GLU A 1 146 ? -22.750 -8.842 3.202 1.00 98.62 146 GLU A CA 1
ATOM 1188 C C . GLU A 1 146 ? -21.549 -8.167 3.865 1.00 98.62 146 GLU A C 1
ATOM 1190 O O . GLU A 1 146 ? -20.405 -8.562 3.621 1.00 98.62 146 GLU A O 1
ATOM 1195 N N . ILE A 1 147 ? -21.802 -7.180 4.730 1.00 98.75 147 ILE A N 1
ATOM 1196 C CA . ILE A 1 147 ? -20.780 -6.503 5.532 1.00 98.75 147 ILE A CA 1
ATOM 1197 C C . ILE A 1 147 ? -20.115 -7.506 6.468 1.00 98.75 147 ILE A C 1
ATOM 1199 O O . ILE A 1 147 ? -18.885 -7.595 6.473 1.00 98.75 147 ILE A O 1
ATOM 1203 N N . LYS A 1 148 ? -20.899 -8.311 7.196 1.00 98.50 148 LYS A N 1
ATOM 1204 C CA . LYS A 1 148 ? -20.366 -9.364 8.064 1.00 98.50 148 LYS A CA 1
ATOM 1205 C C . LYS A 1 148 ? -19.471 -10.325 7.278 1.00 98.50 148 LYS A C 1
ATOM 1207 O O . LYS A 1 148 ? -18.317 -10.505 7.655 1.00 98.50 148 LYS A O 1
ATOM 1212 N N . ASN A 1 149 ? -19.937 -10.836 6.137 1.00 98.62 149 ASN A N 1
ATOM 1213 C CA . ASN A 1 149 ? -19.146 -11.716 5.268 1.00 98.62 149 ASN A CA 1
ATOM 1214 C C . ASN A 1 149 ? -17.842 -11.050 4.783 1.00 98.62 149 ASN A C 1
ATOM 1216 O O . ASN A 1 149 ? -16.793 -11.693 4.698 1.00 98.62 149 ASN A O 1
ATOM 1220 N N . CYS A 1 150 ? -17.877 -9.753 4.456 1.00 98.75 150 CYS A N 1
ATOM 1221 C CA . CYS A 1 150 ? -16.681 -9.007 4.063 1.00 98.75 150 CYS A CA 1
ATOM 1222 C C . CYS A 1 150 ? -15.676 -8.884 5.210 1.00 98.75 150 CYS A C 1
ATOM 1224 O O . CYS A 1 150 ? -14.481 -9.083 4.986 1.00 98.75 150 CYS A O 1
ATOM 1226 N N . LEU A 1 151 ? -16.144 -8.567 6.416 1.00 98.75 151 LEU A N 1
ATOM 1227 C CA . LEU A 1 151 ? -15.289 -8.393 7.585 1.00 98.75 151 LEU A CA 1
ATOM 1228 C C . LEU A 1 151 ? -14.751 -9.724 8.110 1.00 98.75 151 LEU A C 1
ATOM 1230 O O . LEU A 1 151 ? -13.578 -9.780 8.456 1.00 98.75 151 LEU A O 1
ATOM 1234 N N . GLU A 1 152 ? -15.528 -10.808 8.071 1.00 98.75 152 GLU A N 1
ATOM 1235 C CA . GLU A 1 152 ? -15.042 -12.161 8.380 1.00 98.75 152 GLU A CA 1
ATOM 1236 C C . GLU A 1 152 ? -13.923 -12.584 7.421 1.00 98.75 152 GLU A C 1
ATOM 1238 O O . GLU A 1 152 ? -12.889 -13.103 7.851 1.00 98.75 152 GLU A O 1
ATOM 1243 N N . TYR A 1 153 ? -14.072 -12.286 6.125 1.00 98.69 153 TYR A N 1
ATOM 1244 C CA . TYR A 1 153 ? -13.011 -12.515 5.147 1.00 98.69 153 TYR A CA 1
ATOM 1245 C C . TYR A 1 153 ? -11.752 -11.713 5.485 1.00 98.69 153 TYR A C 1
ATOM 1247 O O . TYR A 1 153 ? -10.663 -12.284 5.520 1.00 98.69 153 TYR A O 1
ATOM 1255 N N . VAL A 1 154 ? -11.873 -10.409 5.758 1.00 98.62 154 VAL A N 1
ATOM 1256 C CA . VAL A 1 154 ? -10.718 -9.577 6.134 1.00 98.62 154 VAL A CA 1
ATOM 1257 C C . VAL A 1 154 ? -10.072 -10.092 7.422 1.00 98.62 154 VAL A C 1
ATOM 1259 O O . VAL A 1 154 ? -8.853 -10.251 7.467 1.00 98.62 154 VAL A O 1
ATOM 1262 N N . HIS A 1 155 ? -10.874 -10.417 8.437 1.00 98.50 155 HIS A N 1
ATOM 1263 C CA . HIS A 1 155 ? -10.413 -10.939 9.720 1.00 98.50 155 HIS A CA 1
ATOM 1264 C C . HIS A 1 155 ? -9.642 -12.254 9.562 1.00 98.50 155 HIS A C 1
ATOM 1266 O O . HIS A 1 155 ? -8.636 -12.453 10.233 1.00 98.50 155 HIS A O 1
ATOM 1272 N N . SER A 1 156 ? -10.034 -13.123 8.622 1.00 98.06 156 SER A N 1
ATOM 1273 C CA . SER A 1 156 ? -9.305 -14.373 8.346 1.00 98.06 156 SER A CA 1
ATOM 1274 C C . SER A 1 156 ? -7.861 -14.164 7.859 1.00 98.06 156 SER A C 1
ATOM 1276 O O . SER A 1 156 ? -7.043 -15.081 7.940 1.00 98.06 156 SER A O 1
ATOM 1278 N N . PHE A 1 157 ? -7.529 -12.960 7.379 1.00 97.12 157 PHE A N 1
ATOM 1279 C CA . PHE A 1 157 ? -6.171 -12.557 7.002 1.00 97.12 157 PHE A CA 1
ATOM 1280 C C . PHE A 1 157 ? -5.549 -11.547 7.971 1.00 97.12 157 PHE A C 1
ATOM 1282 O O . PHE A 1 157 ? -4.388 -11.173 7.786 1.00 97.12 157 PHE A O 1
ATOM 1289 N N . TRP A 1 158 ? -6.290 -11.117 8.993 1.00 96.81 158 TRP A N 1
ATOM 1290 C CA . TRP A 1 158 ? -5.796 -10.216 10.021 1.00 96.81 158 TRP A CA 1
ATOM 1291 C C . TRP A 1 158 ? -4.745 -10.918 10.878 1.00 96.81 158 TRP A C 1
ATOM 1293 O O . TRP A 1 158 ? -4.940 -12.034 11.353 1.00 96.81 158 TRP A O 1
ATOM 1303 N N . ASN A 1 159 ? -3.612 -10.257 11.076 1.00 92.56 159 ASN A N 1
ATOM 1304 C CA . ASN A 1 159 ? -2.547 -10.736 11.945 1.00 92.56 159 ASN A CA 1
ATOM 1305 C C . ASN A 1 159 ? -1.736 -9.546 12.480 1.00 92.56 159 ASN A C 1
ATOM 1307 O O . ASN A 1 159 ? -1.916 -8.405 12.053 1.00 92.56 159 ASN A O 1
ATOM 1311 N N . GLU A 1 160 ? -0.806 -9.815 13.395 1.00 91.25 160 GLU A N 1
ATOM 1312 C CA . GLU A 1 160 ? 0.070 -8.805 14.007 1.00 91.25 160 GLU A CA 1
ATOM 1313 C C . GLU A 1 160 ? 0.944 -8.034 12.999 1.00 91.25 160 GLU A C 1
ATOM 1315 O O . GLU A 1 160 ? 1.470 -6.963 13.320 1.00 91.25 160 GLU A O 1
ATOM 1320 N N . LYS A 1 161 ? 1.110 -8.540 11.765 1.00 91.19 161 LYS A N 1
ATOM 1321 C CA . LYS A 1 161 ? 1.825 -7.833 10.699 1.00 91.19 161 LYS A CA 1
ATOM 1322 C C . LYS A 1 161 ? 1.020 -6.660 10.142 1.00 91.19 161 LYS A C 1
ATOM 1324 O O . LYS A 1 161 ? 1.662 -5.707 9.722 1.00 91.19 161 LYS A O 1
ATOM 1329 N N . GLY A 1 162 ? -0.309 -6.682 10.192 1.00 94.88 162 GLY A N 1
ATOM 1330 C CA . GLY A 1 162 ? -1.183 -5.689 9.558 1.00 94.88 162 GLY A CA 1
ATOM 1331 C C . GLY A 1 162 ? -1.699 -6.131 8.190 1.00 94.88 162 GLY A C 1
ATOM 1332 O O . GLY A 1 162 ? -1.583 -7.298 7.812 1.00 94.88 162 GLY A O 1
ATOM 1333 N N . LEU A 1 163 ? -2.290 -5.190 7.457 1.00 96.88 163 LEU A N 1
ATOM 1334 C CA . LEU A 1 163 ? -2.917 -5.423 6.157 1.00 96.88 163 LEU A CA 1
ATOM 1335 C C . LEU A 1 163 ? -2.251 -4.607 5.044 1.00 96.88 163 LEU A C 1
ATOM 1337 O O . LEU A 1 163 ? -1.548 -3.624 5.271 1.00 96.88 163 LEU A O 1
ATOM 1341 N N . PHE A 1 164 ? -2.524 -5.032 3.817 1.00 96.12 164 PHE A N 1
ATOM 1342 C CA . PHE A 1 164 ? -2.251 -4.307 2.579 1.00 96.12 164 PHE A CA 1
ATOM 1343 C C . PHE A 1 164 ? -3.477 -4.428 1.673 1.00 96.12 164 PHE A C 1
ATOM 1345 O O . PHE A 1 164 ? -4.501 -4.981 2.084 1.00 96.12 164 PHE A O 1
ATOM 1352 N N . CYS A 1 165 ? -3.380 -3.985 0.421 1.00 96.38 165 CYS A N 1
ATOM 1353 C CA . CYS A 1 165 ? -4.512 -4.036 -0.499 1.00 96.38 165 CYS A CA 1
ATOM 1354 C C . CYS A 1 165 ? -4.984 -5.464 -0.837 1.00 96.38 165 CYS A C 1
ATOM 1356 O O . CYS A 1 165 ? -6.169 -5.667 -1.117 1.00 96.38 165 CYS A O 1
ATOM 1358 N N . GLY A 1 166 ? -4.087 -6.453 -0.776 1.00 96.50 166 GLY A N 1
ATOM 1359 C CA . GLY A 1 166 ? -4.354 -7.853 -1.107 1.00 96.50 166 GLY A CA 1
ATOM 1360 C C . GLY A 1 166 ? -4.087 -8.821 0.048 1.00 96.50 166 GLY A C 1
ATOM 1361 O O . GLY A 1 166 ? -3.243 -8.571 0.913 1.00 96.50 166 GLY A O 1
ATOM 1362 N N . ARG A 1 167 ? -4.796 -9.956 0.054 1.00 95.00 167 ARG A N 1
ATOM 1363 C CA . ARG A 1 167 ? -4.646 -11.005 1.083 1.00 95.00 167 ARG A CA 1
ATOM 1364 C C . ARG A 1 167 ? -3.225 -11.575 1.158 1.00 95.00 167 ARG A C 1
ATOM 1366 O O . ARG A 1 167 ? -2.523 -11.646 0.149 1.00 95.00 167 ARG A O 1
ATOM 1373 N N . LYS A 1 168 ? -2.847 -12.086 2.340 1.00 93.06 168 LYS A N 1
ATOM 1374 C CA . LYS A 1 168 ? -1.562 -12.777 2.600 1.00 93.06 168 LYS A CA 1
ATOM 1375 C C . LYS A 1 168 ? -0.336 -11.984 2.103 1.00 93.06 168 LYS A C 1
ATOM 1377 O O . LYS A 1 168 ? 0.630 -12.561 1.601 1.00 93.06 168 LYS A O 1
ATOM 1382 N N . SER A 1 169 ? -0.402 -10.658 2.183 1.00 92.88 169 SER A N 1
ATOM 1383 C CA . SER A 1 169 ? 0.723 -9.803 1.827 1.00 92.88 169 SER A CA 1
ATOM 1384 C C . SER A 1 169 ? 1.797 -9.858 2.912 1.00 92.88 169 SER A C 1
ATOM 1386 O O . SER A 1 169 ? 1.497 -9.738 4.096 1.00 92.88 169 SER A O 1
ATOM 1388 N N . GLU A 1 170 ? 3.056 -9.987 2.503 1.00 89.62 170 GLU A N 1
ATOM 1389 C CA . GLU A 1 170 ? 4.228 -9.815 3.378 1.00 89.62 170 GLU A CA 1
ATOM 1390 C C . GLU A 1 170 ? 4.685 -8.347 3.471 1.00 89.62 170 GLU A C 1
ATOM 1392 O O . GLU A 1 170 ? 5.677 -8.022 4.124 1.00 89.62 170 GLU A O 1
ATOM 1397 N N . PHE A 1 171 ? 3.972 -7.453 2.790 1.00 92.50 171 PHE A N 1
ATOM 1398 C CA . PHE A 1 171 ? 4.106 -6.005 2.886 1.00 92.50 171 PHE A CA 1
ATOM 1399 C C . PHE A 1 171 ? 2.809 -5.429 3.438 1.00 92.50 171 PHE A C 1
ATOM 1401 O O . PHE A 1 171 ? 1.753 -5.994 3.170 1.00 92.50 171 PHE A O 1
ATOM 1408 N N . VAL A 1 172 ? 2.874 -4.332 4.184 1.00 94.12 172 VAL A N 1
ATOM 1409 C CA . VAL A 1 172 ? 1.713 -3.732 4.852 1.00 94.12 172 VAL A CA 1
ATOM 1410 C C . VAL A 1 172 ? 1.772 -2.215 4.771 1.00 94.12 172 VAL A C 1
ATOM 1412 O O . VAL A 1 172 ? 2.858 -1.630 4.703 1.00 94.12 172 VAL A O 1
ATOM 1415 N N . ASP A 1 173 ? 0.604 -1.588 4.796 1.00 95.56 173 ASP A N 1
ATOM 1416 C CA . ASP A 1 173 ? 0.451 -0.138 4.825 1.00 95.56 173 ASP A CA 1
ATOM 1417 C C . ASP A 1 173 ? -0.428 0.292 6.005 1.00 95.56 173 ASP A C 1
ATOM 1419 O O . ASP A 1 173 ? -1.217 -0.495 6.541 1.00 95.56 173 ASP A O 1
ATOM 1423 N N . VAL A 1 174 ? -0.247 1.537 6.448 1.00 96.94 174 VAL A N 1
ATOM 1424 C CA . VAL A 1 174 ? -1.034 2.084 7.559 1.00 96.94 174 VAL A CA 1
ATOM 1425 C C . VAL A 1 174 ? -2.495 2.272 7.160 1.00 96.94 174 VAL A C 1
ATOM 1427 O O . VAL A 1 174 ? -3.365 2.128 8.000 1.00 96.94 174 VAL A O 1
ATOM 1430 N N . ASP A 1 175 ? -2.782 2.524 5.883 1.00 97.19 175 ASP A N 1
ATOM 1431 C CA . ASP A 1 175 ? -4.113 2.880 5.393 1.00 97.19 175 ASP A CA 1
ATOM 1432 C C . ASP A 1 175 ? -5.109 1.717 5.558 1.00 97.19 175 ASP A C 1
ATOM 1434 O O . ASP A 1 175 ? -6.054 1.768 6.348 1.00 97.19 175 ASP A O 1
ATOM 1438 N N . SER A 1 176 ? -4.822 0.601 4.892 1.00 97.81 176 SER A N 1
ATOM 1439 C CA . SER A 1 176 ? -5.553 -0.662 4.963 1.00 97.81 176 SER A CA 1
ATOM 1440 C C . SER A 1 176 ? -5.558 -1.221 6.383 1.00 97.81 176 SER A C 1
ATOM 1442 O O . SER A 1 176 ? -6.573 -1.761 6.826 1.00 97.81 176 SER A O 1
ATOM 1444 N N . THR A 1 177 ? -4.444 -1.092 7.117 1.00 98.31 177 THR A N 1
ATOM 1445 C CA . THR A 1 177 ? -4.374 -1.568 8.506 1.00 98.31 177 THR A CA 1
ATOM 1446 C C . THR A 1 177 ? -5.277 -0.747 9.424 1.00 98.31 177 THR A C 1
ATOM 1448 O O . THR A 1 177 ? -6.002 -1.336 10.220 1.00 98.31 177 THR A O 1
ATOM 1451 N N . SER A 1 178 ? -5.288 0.580 9.301 1.00 98.44 178 SER A N 1
ATOM 1452 C CA . SER A 1 178 ? -6.124 1.474 10.106 1.00 98.44 178 SER A CA 1
ATOM 1453 C C . SER A 1 178 ? -7.608 1.303 9.795 1.00 98.44 178 SER A C 1
ATOM 1455 O O . SER A 1 178 ? -8.401 1.133 10.722 1.00 98.44 178 SER A O 1
ATOM 1457 N N . VAL A 1 179 ? -7.994 1.264 8.513 1.00 98.44 179 VAL A N 1
ATOM 1458 C CA . VAL A 1 179 ? -9.393 1.009 8.124 1.00 98.44 179 VAL A CA 1
ATOM 1459 C C . VAL A 1 179 ? -9.832 -0.382 8.583 1.00 98.44 179 VAL A C 1
ATOM 1461 O O . VAL A 1 179 ? -10.912 -0.526 9.156 1.00 98.44 179 VAL A O 1
ATOM 1464 N N . GLY A 1 180 ? -8.988 -1.400 8.390 1.00 98.56 180 GLY A N 1
ATOM 1465 C CA . GLY A 1 180 ? -9.256 -2.761 8.849 1.00 98.56 180 GLY A CA 1
ATOM 1466 C C . GLY A 1 180 ? -9.435 -2.847 10.359 1.00 98.56 180 GLY A C 1
ATOM 1467 O O . GLY A 1 180 ? -10.451 -3.363 10.814 1.00 98.56 180 GLY A O 1
ATOM 1468 N N . PHE A 1 181 ? -8.504 -2.283 11.128 1.00 98.69 181 PHE A N 1
ATOM 1469 C CA . PHE A 1 181 ? -8.582 -2.215 12.586 1.00 98.69 181 PHE A CA 1
ATOM 1470 C C . PHE A 1 181 ? -9.892 -1.575 13.052 1.00 98.69 181 PHE A C 1
ATOM 1472 O O . PHE A 1 181 ? -10.628 -2.172 13.836 1.00 98.69 181 PHE A O 1
ATOM 1479 N N . MET A 1 182 ? -10.196 -0.383 12.534 1.00 98.56 182 MET A N 1
ATOM 1480 C CA . MET A 1 182 ? -11.374 0.386 12.917 1.00 98.56 182 MET A CA 1
ATOM 1481 C C . MET A 1 182 ? -12.663 -0.382 12.615 1.00 98.56 182 MET A C 1
ATOM 1483 O O . MET A 1 182 ? -13.503 -0.540 13.498 1.00 98.56 182 MET A O 1
ATOM 1487 N N . LEU A 1 183 ? -12.823 -0.891 11.388 1.00 98.62 183 LEU A N 1
ATOM 1488 C CA . LEU A 1 183 ? -14.044 -1.593 10.991 1.00 98.62 183 LEU A CA 1
ATOM 1489 C C . LEU A 1 183 ? -14.212 -2.919 11.734 1.00 98.62 183 LEU A C 1
ATOM 1491 O O . LEU A 1 183 ? -15.313 -3.206 12.195 1.00 98.62 183 LEU A O 1
ATOM 1495 N N . LEU A 1 184 ? -13.142 -3.703 11.895 1.00 98.69 184 LEU A N 1
ATOM 1496 C CA . LEU A 1 184 ? -13.185 -4.952 12.658 1.00 98.69 184 LEU A CA 1
ATOM 1497 C C . LEU A 1 184 ? -13.573 -4.686 14.118 1.00 98.69 184 LEU A C 1
ATOM 1499 O O . LEU A 1 184 ? -14.485 -5.330 14.635 1.00 98.69 184 LEU A O 1
ATOM 1503 N N . ARG A 1 185 ? -12.953 -3.690 14.760 1.00 98.19 185 ARG A N 1
ATOM 1504 C CA . ARG A 1 185 ? -13.273 -3.308 16.140 1.00 98.19 185 ARG A CA 1
ATOM 1505 C C . ARG A 1 185 ? -14.724 -2.858 16.297 1.00 98.19 185 ARG A C 1
ATOM 1507 O O . ARG A 1 185 ? -15.411 -3.344 17.190 1.00 98.19 185 ARG A O 1
ATOM 1514 N N . LEU A 1 186 ? -15.202 -1.966 15.428 1.00 97.88 186 LEU A N 1
ATOM 1515 C CA . LEU A 1 186 ? -16.578 -1.453 15.480 1.00 97.88 186 LEU A CA 1
ATOM 1516 C C . LEU A 1 186 ? -17.638 -2.548 15.283 1.00 97.88 186 LEU A C 1
ATOM 1518 O O . LEU A 1 186 ? -18.765 -2.383 15.738 1.00 97.88 186 LEU A O 1
ATOM 1522 N N . HIS A 1 187 ? -17.278 -3.667 14.650 1.00 97.94 187 HIS A N 1
ATOM 1523 C CA . HIS A 1 187 ? -18.160 -4.822 14.453 1.00 97.94 187 HIS A CA 1
ATOM 1524 C C . HIS A 1 187 ? -17.894 -5.966 15.448 1.00 97.94 187 HIS A C 1
ATOM 1526 O O . HIS A 1 187 ? -18.353 -7.086 15.238 1.00 97.94 187 HIS A O 1
ATOM 1532 N N . GLY A 1 188 ? -17.169 -5.699 16.541 1.00 97.31 188 GLY A N 1
ATOM 1533 C CA . GLY A 1 188 ? -17.007 -6.634 17.657 1.00 97.31 188 GLY A CA 1
ATOM 1534 C C . GLY A 1 188 ? -15.955 -7.727 17.455 1.00 97.31 188 GLY A C 1
ATOM 1535 O O . GLY A 1 188 ? -15.899 -8.664 18.251 1.00 97.31 188 GLY A O 1
ATOM 1536 N N . PHE A 1 189 ? -15.108 -7.632 16.427 1.00 98.25 189 PHE A N 1
ATOM 1537 C CA . PHE A 1 189 ? -13.977 -8.548 16.273 1.00 98.25 189 PHE A CA 1
ATOM 1538 C C . PHE A 1 189 ? -12.864 -8.208 17.270 1.00 98.25 189 PHE A C 1
ATOM 1540 O O . PHE A 1 189 ? -12.582 -7.041 17.553 1.00 98.25 189 PHE A O 1
ATOM 1547 N N . ASN A 1 190 ? -12.184 -9.241 17.768 1.00 96.31 190 ASN A N 1
ATOM 1548 C CA . ASN A 1 190 ? -11.066 -9.072 18.688 1.00 96.31 190 ASN A CA 1
ATOM 1549 C C . ASN A 1 190 ? -9.789 -8.671 17.932 1.00 96.31 190 ASN A C 1
ATOM 1551 O O . ASN A 1 190 ? -9.056 -9.526 17.433 1.00 96.31 190 ASN A O 1
ATOM 1555 N N . VAL A 1 191 ? -9.519 -7.366 17.861 1.00 97.31 191 VAL A N 1
ATOM 1556 C CA . VAL A 1 191 ? -8.324 -6.802 17.221 1.00 97.31 191 VAL A CA 1
ATOM 1557 C C . VAL A 1 191 ? -7.551 -5.888 18.174 1.00 97.31 191 VAL A C 1
ATOM 1559 O O . VAL A 1 191 ? -8.109 -4.993 18.815 1.00 97.31 191 VAL A O 1
ATOM 1562 N N . SER A 1 192 ? -6.237 -6.111 18.244 1.00 96.50 192 SER A N 1
ATOM 1563 C CA . SER A 1 192 ? -5.316 -5.314 19.060 1.00 96.50 192 SER A CA 1
ATOM 1564 C C . SER A 1 192 ? -4.781 -4.107 18.278 1.00 96.50 192 SER A C 1
ATOM 1566 O O . SER A 1 192 ? -4.400 -4.269 17.111 1.00 96.50 192 SER A O 1
ATOM 1568 N N . PRO A 1 193 ? -4.682 -2.915 18.898 1.00 96.94 193 PRO A N 1
ATOM 1569 C CA . PRO A 1 193 ? -4.099 -1.735 18.261 1.00 96.94 193 PRO A CA 1
ATOM 1570 C C . PRO A 1 193 ? -2.577 -1.846 18.118 1.00 96.94 193 PRO A C 1
ATOM 1572 O O . PRO A 1 193 ? -1.966 -1.064 17.392 1.00 96.94 193 PRO A O 1
ATOM 1575 N N . ASP A 1 194 ? -1.949 -2.835 18.762 1.00 96.75 194 ASP A N 1
ATOM 1576 C CA . ASP A 1 194 ? -0.504 -3.070 18.698 1.00 96.75 194 ASP A CA 1
ATOM 1577 C C . ASP A 1 194 ? 0.002 -3.320 17.276 1.00 96.75 194 ASP A C 1
ATOM 1579 O O . ASP A 1 194 ? 1.173 -3.068 16.985 1.00 96.75 194 ASP A O 1
ATOM 1583 N N . VAL A 1 195 ? -0.886 -3.724 16.363 1.00 96.19 195 VAL A N 1
ATOM 1584 C CA . VAL A 1 195 ? -0.597 -3.801 14.928 1.00 96.19 195 VAL A CA 1
ATOM 1585 C C . VAL A 1 195 ? -0.057 -2.474 14.371 1.00 96.19 195 VAL A C 1
ATOM 1587 O O . VAL A 1 195 ? 0.739 -2.479 13.436 1.00 96.19 195 VAL A O 1
ATOM 1590 N N . LEU A 1 196 ? -0.436 -1.333 14.957 1.00 96.56 196 LEU A N 1
ATOM 1591 C CA . LEU A 1 196 ? -0.030 -0.004 14.502 1.00 96.56 196 LEU A CA 1
ATOM 1592 C C . LEU A 1 196 ? 1.388 0.376 14.946 1.00 96.56 196 LEU A C 1
ATOM 1594 O O . LEU A 1 196 ? 2.007 1.232 14.316 1.00 96.56 196 LEU A O 1
ATOM 1598 N N . LYS A 1 197 ? 1.951 -0.298 15.964 1.00 95.06 197 LYS A N 1
ATOM 1599 C CA . LYS A 1 197 ? 3.299 -0.012 16.499 1.00 95.06 197 LYS A CA 1
ATOM 1600 C C . LYS A 1 197 ? 4.387 -0.065 15.429 1.00 95.06 197 LYS A C 1
ATOM 1602 O O . LYS A 1 197 ? 5.375 0.648 15.529 1.00 95.06 197 LYS A O 1
ATOM 1607 N N . LYS A 1 198 ? 4.207 -0.876 14.385 1.00 91.94 198 LYS A N 1
ATOM 1608 C CA . LYS A 1 198 ? 5.168 -0.973 13.275 1.00 91.94 198 LYS A CA 1
ATOM 1609 C C . LYS A 1 198 ? 5.242 0.303 12.430 1.00 91.94 198 LYS A C 1
ATOM 1611 O O . LYS A 1 198 ? 6.282 0.578 11.847 1.00 91.94 198 LYS A O 1
ATOM 1616 N N . PHE A 1 199 ? 4.145 1.051 12.322 1.00 94.44 199 PHE A N 1
ATOM 1617 C CA . PHE A 1 199 ? 4.101 2.281 11.531 1.00 94.44 199 PHE A CA 1
ATOM 1618 C C . PHE A 1 199 ? 4.629 3.477 12.317 1.00 94.44 199 PHE A C 1
ATOM 1620 O O . PHE A 1 199 ? 4.950 4.495 11.706 1.00 94.44 199 PHE A O 1
ATOM 1627 N N . LYS A 1 200 ? 4.752 3.344 13.644 1.00 92.69 200 LYS A N 1
ATOM 1628 C CA . LYS A 1 200 ? 5.374 4.346 14.499 1.00 92.69 200 LYS A CA 1
ATOM 1629 C C . LYS A 1 200 ? 6.871 4.435 14.201 1.00 92.69 200 LYS A C 1
ATOM 1631 O O . LYS A 1 200 ? 7.576 3.424 14.176 1.00 92.69 200 LYS A O 1
ATOM 1636 N N . LYS A 1 201 ? 7.354 5.655 13.996 1.00 85.75 201 LYS A N 1
ATOM 1637 C CA . LYS A 1 201 ? 8.767 5.983 13.825 1.00 85.75 201 LYS A CA 1
ATOM 1638 C C . LYS A 1 201 ? 9.051 7.283 14.562 1.00 85.75 201 LYS A C 1
ATOM 1640 O O . LYS A 1 201 ? 8.461 8.307 14.232 1.00 85.75 201 LYS A O 1
ATOM 1645 N N . ASP A 1 202 ? 9.957 7.222 15.534 1.00 86.69 202 ASP A N 1
ATOM 1646 C CA . ASP A 1 202 ? 10.243 8.334 16.443 1.00 86.69 202 ASP A CA 1
ATOM 1647 C C . ASP A 1 202 ? 8.930 8.844 17.083 1.00 86.69 202 ASP A C 1
ATOM 1649 O O . ASP A 1 202 ? 8.159 8.040 17.621 1.00 86.69 202 ASP A O 1
ATOM 1653 N N . ASP A 1 203 ? 8.645 10.142 16.968 1.00 83.81 203 ASP A N 1
ATOM 1654 C CA . ASP A 1 203 ? 7.417 10.778 17.465 1.00 83.81 203 ASP A CA 1
ATOM 1655 C C . ASP A 1 203 ? 6.263 10.789 16.437 1.00 83.81 203 ASP A C 1
ATOM 1657 O O . ASP A 1 203 ? 5.248 11.455 16.649 1.00 83.81 203 ASP A O 1
ATOM 1661 N N . GLY A 1 204 ? 6.406 10.092 15.304 1.00 90.62 204 GLY A N 1
ATOM 1662 C CA . GLY A 1 204 ? 5.440 10.122 14.204 1.00 90.62 204 GLY A CA 1
ATOM 1663 C C . GLY A 1 204 ? 5.025 8.758 13.665 1.00 90.62 204 GLY A C 1
ATOM 1664 O O . GLY A 1 204 ? 5.401 7.705 14.185 1.00 90.62 204 GLY A O 1
ATOM 1665 N N . PHE A 1 205 ? 4.227 8.783 12.595 1.00 93.69 205 PHE A N 1
ATOM 1666 C CA . PHE A 1 205 ? 3.745 7.593 11.894 1.00 93.69 205 PHE A CA 1
ATOM 1667 C C . PHE A 1 205 ? 3.998 7.701 10.393 1.00 93.69 205 PHE A C 1
ATOM 1669 O O . PHE A 1 205 ? 3.823 8.754 9.790 1.00 93.69 205 PHE A O 1
ATOM 1676 N N . SER A 1 206 ? 4.367 6.583 9.773 1.00 91.50 206 SER A N 1
ATOM 1677 C CA . SER A 1 206 ? 4.629 6.495 8.336 1.00 91.50 206 SER A CA 1
ATOM 1678 C C . SER A 1 206 ? 3.617 5.596 7.633 1.00 91.50 206 SER A C 1
ATOM 1680 O O . SER A 1 206 ? 3.151 4.602 8.187 1.00 91.50 206 SER A O 1
ATOM 1682 N N . CYS A 1 207 ? 3.323 5.899 6.368 1.00 88.88 207 CYS A N 1
ATOM 1683 C CA . CYS A 1 207 ? 2.411 5.120 5.533 1.00 88.88 207 CYS A CA 1
ATOM 1684 C C . CYS A 1 207 ? 2.884 3.683 5.301 1.00 88.88 207 CYS A C 1
ATOM 1686 O O . CYS A 1 207 ? 2.057 2.790 5.125 1.00 88.88 207 CYS A O 1
ATOM 1688 N N . PHE A 1 208 ? 4.200 3.454 5.294 1.00 85.75 208 PHE A N 1
ATOM 1689 C CA . PHE A 1 208 ? 4.788 2.132 5.094 1.00 85.75 208 PHE A CA 1
ATOM 1690 C C . PHE A 1 208 ? 5.806 1.817 6.183 1.00 85.75 208 PHE A C 1
ATOM 1692 O O . PHE A 1 208 ? 6.610 2.668 6.573 1.00 85.75 208 PHE A O 1
ATOM 1699 N N . TYR A 1 209 ? 5.828 0.552 6.603 1.00 79.62 209 TYR A N 1
ATOM 1700 C CA . TYR A 1 209 ? 6.835 0.040 7.526 1.00 79.62 209 TYR A CA 1
ATOM 1701 C C . TYR A 1 209 ? 8.260 0.297 7.002 1.00 79.62 209 TYR A C 1
ATOM 1703 O O . TYR A 1 209 ? 8.563 0.039 5.833 1.00 79.62 209 TYR A O 1
ATOM 1711 N N . GLY A 1 210 ? 9.136 0.814 7.870 1.00 73.88 210 GLY A N 1
ATOM 1712 C CA . GLY A 1 210 ? 10.557 1.029 7.570 1.00 73.88 210 GLY A CA 1
ATOM 1713 C C . GLY A 1 210 ? 10.864 2.152 6.571 1.00 73.88 210 GLY A C 1
ATOM 1714 O O . GLY A 1 210 ? 12.011 2.293 6.153 1.00 73.88 210 GLY A O 1
ATOM 1715 N N . GLN A 1 211 ? 9.876 2.961 6.179 1.00 78.75 211 GLN A N 1
ATOM 1716 C CA . GLN A 1 211 ? 10.051 4.086 5.256 1.00 78.75 211 GLN A CA 1
ATOM 1717 C C . GLN A 1 211 ? 9.643 5.397 5.932 1.00 78.75 211 GLN A C 1
ATOM 1719 O O . GLN A 1 211 ? 8.924 5.384 6.925 1.00 78.75 211 GLN A O 1
ATOM 1724 N N . THR A 1 212 ? 10.088 6.535 5.398 1.00 79.25 212 THR A N 1
ATOM 1725 C CA . THR A 1 212 ? 9.581 7.860 5.789 1.00 79.25 212 THR A CA 1
ATOM 1726 C C . THR A 1 212 ? 8.737 8.387 4.638 1.00 79.25 212 THR A C 1
ATOM 1728 O O . THR A 1 212 ? 9.268 8.956 3.683 1.00 79.25 212 THR A O 1
ATOM 1731 N N . PHE A 1 213 ? 7.437 8.117 4.681 1.00 80.94 213 PHE A N 1
ATOM 1732 C CA . PHE A 1 213 ? 6.502 8.584 3.669 1.00 80.94 213 PHE A CA 1
ATOM 1733 C C . PHE A 1 213 ? 5.137 8.815 4.311 1.00 80.94 213 PHE A C 1
ATOM 1735 O O . PHE A 1 213 ? 4.567 7.900 4.893 1.00 80.94 213 PHE A O 1
ATOM 1742 N N . GLU A 1 214 ? 4.615 10.027 4.179 1.00 83.50 214 GLU A N 1
ATOM 1743 C CA . GLU A 1 214 ? 3.318 10.438 4.711 1.00 83.50 214 GLU A CA 1
ATOM 1744 C C . GLU A 1 214 ? 2.445 10.925 3.553 1.00 83.50 214 GLU A C 1
ATOM 1746 O O . GLU A 1 214 ? 2.927 11.558 2.609 1.00 83.50 214 GLU A O 1
ATOM 1751 N N . SER A 1 215 ? 1.156 10.612 3.612 1.00 89.56 215 SER A N 1
ATOM 1752 C CA . SER A 1 215 ? 0.150 11.092 2.667 1.00 89.56 215 SER A CA 1
ATOM 1753 C C . SER A 1 215 ? -1.131 11.387 3.427 1.00 89.56 215 SER A C 1
ATOM 1755 O O . SER A 1 215 ? -1.380 10.808 4.483 1.00 89.56 215 SER A O 1
ATOM 1757 N N . LEU A 1 216 ? -1.944 12.292 2.897 1.00 91.19 216 LEU A N 1
ATOM 1758 C CA . LEU A 1 216 ? -3.100 12.803 3.616 1.00 91.19 216 LEU A CA 1
ATOM 1759 C C . LEU A 1 216 ? -4.147 11.715 3.897 1.00 91.19 216 LEU A C 1
ATOM 1761 O O . LEU A 1 216 ? -4.617 11.612 5.024 1.00 91.19 216 LEU A O 1
ATOM 1765 N N . SER A 1 217 ? -4.470 10.867 2.918 1.00 93.31 217 SER A N 1
ATOM 1766 C CA . SER A 1 217 ? -5.500 9.829 3.057 1.00 93.31 217 SER A CA 1
ATOM 1767 C C . SER A 1 217 ? -5.146 8.697 4.032 1.00 93.31 217 SER A C 1
ATOM 1769 O O . SER A 1 217 ? -5.975 8.441 4.910 1.00 93.31 217 SER A O 1
ATOM 1771 N N . PRO A 1 218 ? -3.937 8.096 4.025 1.00 95.00 218 PRO A N 1
ATOM 1772 C CA . PRO A 1 218 ? -3.573 7.111 5.042 1.00 95.00 218 PRO A CA 1
ATOM 1773 C C . PRO A 1 218 ? -3.526 7.693 6.456 1.00 95.00 218 PRO A C 1
ATOM 1775 O O . PRO A 1 218 ? -3.977 7.046 7.397 1.00 95.00 218 PRO A O 1
ATOM 1778 N N . ILE A 1 219 ? -3.013 8.922 6.621 1.00 95.12 219 ILE A N 1
ATOM 1779 C CA . ILE A 1 219 ? -2.951 9.567 7.941 1.00 95.12 219 ILE A CA 1
ATOM 1780 C C . ILE A 1 219 ? -4.349 9.960 8.429 1.00 95.12 219 ILE A C 1
ATOM 1782 O O . ILE A 1 219 ? -4.657 9.792 9.604 1.00 95.12 219 ILE A O 1
ATOM 1786 N N . PHE A 1 220 ? -5.241 10.391 7.538 1.00 95.69 220 PHE A N 1
ATOM 1787 C CA . PHE A 1 220 ? -6.644 10.614 7.878 1.00 95.69 220 PHE A CA 1
ATOM 1788 C C . PHE A 1 220 ? -7.353 9.321 8.313 1.00 95.69 220 PHE A C 1
ATOM 1790 O O . PHE A 1 220 ? -8.104 9.317 9.287 1.00 95.69 220 PHE A O 1
ATOM 1797 N N . ASN A 1 221 ? -7.100 8.190 7.653 1.00 97.50 221 ASN A N 1
ATOM 1798 C CA . ASN A 1 221 ? -7.664 6.915 8.098 1.00 97.50 221 ASN A CA 1
ATOM 1799 C C . ASN A 1 221 ? -7.038 6.421 9.412 1.00 97.50 221 ASN A C 1
ATOM 1801 O O . ASN A 1 221 ? -7.753 5.848 10.237 1.00 97.50 221 ASN A O 1
ATOM 1805 N N . LEU A 1 222 ? -5.754 6.701 9.665 1.00 98.06 222 LEU A N 1
ATOM 1806 C CA . LEU A 1 222 ? -5.132 6.484 10.975 1.00 98.06 222 LEU A CA 1
ATOM 1807 C C . LEU A 1 222 ? -5.780 7.348 12.062 1.00 98.06 222 LEU A C 1
ATOM 1809 O O . LEU A 1 222 ? -6.072 6.835 13.140 1.00 98.06 222 LEU A O 1
ATOM 1813 N N . TYR A 1 223 ? -6.073 8.616 11.769 1.00 97.62 223 TYR A N 1
ATOM 1814 C CA . TYR A 1 223 ? -6.797 9.503 12.675 1.00 97.62 223 TYR A CA 1
ATOM 1815 C C . TYR A 1 223 ? -8.150 8.909 13.068 1.00 97.62 223 TYR A C 1
ATOM 1817 O O . TYR A 1 223 ? -8.426 8.728 14.253 1.00 97.62 223 TYR A O 1
ATOM 1825 N N . ARG A 1 224 ? -8.956 8.501 12.083 1.00 97.75 224 ARG A N 1
ATOM 1826 C CA . ARG A 1 224 ? -10.259 7.861 12.318 1.00 97.75 224 ARG A CA 1
ATOM 1827 C C . ARG A 1 224 ? -10.129 6.586 13.153 1.00 97.75 224 ARG A C 1
ATOM 1829 O O . ARG A 1 224 ? -10.892 6.380 14.092 1.00 97.75 224 ARG A O 1
ATOM 1836 N N . ALA A 1 225 ? -9.133 5.756 12.853 1.00 98.25 225 ALA A N 1
ATOM 1837 C CA . ALA A 1 225 ? -8.843 4.550 13.621 1.00 98.25 225 ALA A CA 1
ATOM 1838 C C . ALA A 1 225 ? -8.412 4.850 15.067 1.00 98.25 225 ALA A C 1
ATOM 1840 O O . ALA A 1 225 ? -8.755 4.099 15.976 1.00 98.25 225 ALA A O 1
ATOM 1841 N N . SER A 1 226 ? -7.699 5.953 15.304 1.00 98.00 226 SER A N 1
ATOM 1842 C CA . SER A 1 226 ? -7.275 6.360 16.647 1.00 98.00 226 SER A CA 1
ATOM 1843 C C . SER A 1 226 ? -8.440 6.763 17.552 1.00 98.00 226 SER A C 1
ATOM 1845 O O . SER A 1 226 ? -8.320 6.665 18.767 1.00 98.00 226 SER A O 1
ATOM 1847 N N . GLN A 1 227 ? -9.586 7.150 16.979 1.00 96.75 227 GLN A N 1
ATOM 1848 C CA . GLN A 1 227 ? -10.771 7.554 17.740 1.00 96.75 227 GLN A CA 1
ATOM 1849 C C . GLN A 1 227 ? -11.555 6.376 18.336 1.00 96.75 227 GLN A C 1
ATOM 1851 O O . GLN A 1 227 ? -12.329 6.580 19.267 1.00 96.75 227 GLN A O 1
ATOM 1856 N N . VAL A 1 228 ? -11.352 5.140 17.860 1.00 96.88 228 VAL A N 1
ATOM 1857 C CA . VAL A 1 228 ? -11.997 3.936 18.428 1.00 96.88 228 VAL A CA 1
ATOM 1858 C C . VAL A 1 228 ? -11.161 3.306 19.552 1.00 96.88 228 VAL A C 1
ATOM 1860 O O . VAL A 1 228 ? -11.083 2.080 19.677 1.00 96.88 228 VAL A O 1
ATOM 1863 N N . LEU A 1 229 ? -10.488 4.147 20.343 1.00 97.00 229 LEU A N 1
ATOM 1864 C CA . LEU A 1 229 ? -9.595 3.726 21.420 1.00 97.00 229 LEU A CA 1
ATOM 1865 C C . LEU A 1 229 ? -10.341 3.239 22.666 1.00 97.00 229 LEU A C 1
ATOM 1867 O O . LEU A 1 229 ? -11.407 3.743 23.021 1.00 97.00 229 LEU A O 1
ATOM 1871 N N . PHE A 1 230 ? -9.732 2.291 23.368 1.00 97.38 230 PHE A N 1
ATOM 1872 C CA . PHE A 1 230 ? -10.086 1.926 24.734 1.00 97.38 230 PHE A CA 1
ATOM 1873 C C . PHE A 1 230 ? -9.077 2.516 25.732 1.00 97.38 230 PHE A C 1
ATOM 1875 O O . PHE A 1 230 ? -7.922 2.764 25.369 1.00 97.38 230 PHE A O 1
ATOM 1882 N N . PRO A 1 231 ? -9.475 2.738 27.002 1.00 96.81 231 PRO A N 1
ATOM 1883 C CA . PRO A 1 231 ? -8.566 3.258 28.019 1.00 96.81 231 PRO A CA 1
ATOM 1884 C C . PRO A 1 231 ? -7.291 2.413 28.156 1.00 96.81 231 PRO A C 1
ATOM 1886 O O . PRO A 1 231 ? -7.359 1.194 28.313 1.00 96.81 231 PRO A O 1
ATOM 1889 N N . GLY A 1 232 ? -6.127 3.069 28.128 1.00 95.94 232 GLY A N 1
ATOM 1890 C CA . GLY A 1 232 ? -4.815 2.427 28.276 1.00 95.94 232 GLY A CA 1
ATOM 1891 C C . GLY A 1 232 ? -4.133 2.018 26.965 1.00 95.94 232 GLY A C 1
ATOM 1892 O O . GLY A 1 232 ? -2.977 1.588 26.992 1.00 95.94 232 GLY A O 1
ATOM 1893 N N . GLU A 1 233 ? -4.785 2.186 25.812 1.00 97.75 233 GLU A N 1
ATOM 1894 C CA . GLU A 1 233 ? -4.205 1.898 24.494 1.00 97.75 233 GLU A CA 1
ATOM 1895 C C . GLU A 1 233 ? -3.290 3.035 24.001 1.00 97.75 233 GLU A C 1
ATOM 1897 O O . GLU A 1 233 ? -3.593 3.739 23.037 1.00 97.75 233 GLU A O 1
ATOM 1902 N N . LYS A 1 234 ? -2.120 3.180 24.641 1.00 97.00 234 LYS A N 1
ATOM 1903 C CA . LYS A 1 234 ? -1.152 4.271 24.393 1.00 97.00 234 LYS A CA 1
ATOM 1904 C C . LYS A 1 234 ? -0.807 4.505 22.921 1.00 97.00 234 LYS A C 1
ATOM 1906 O O . LYS A 1 234 ? -0.638 5.642 22.504 1.00 97.00 234 LYS A O 1
ATOM 1911 N N . ILE A 1 235 ? -0.712 3.446 22.115 1.00 97.56 235 ILE A N 1
ATOM 1912 C CA . ILE A 1 235 ? -0.382 3.580 20.688 1.00 97.56 235 ILE A CA 1
ATOM 1913 C C . ILE A 1 235 ? -1.444 4.380 19.914 1.00 97.56 235 ILE A C 1
ATOM 1915 O O . ILE A 1 235 ? -1.099 5.095 18.977 1.00 97.56 235 ILE A O 1
ATOM 1919 N N . LEU A 1 236 ? -2.722 4.293 20.305 1.00 98.06 236 LEU A N 1
ATOM 1920 C CA . LEU A 1 236 ? -3.794 5.083 19.695 1.00 98.06 236 LEU A CA 1
ATOM 1921 C C . LEU A 1 236 ? -3.800 6.519 20.217 1.00 98.06 236 LEU A C 1
ATOM 1923 O O . LEU A 1 236 ? -4.069 7.427 19.440 1.00 98.06 236 LEU A O 1
ATOM 1927 N N . GLU A 1 237 ? -3.459 6.741 21.490 1.00 97.31 237 GLU A N 1
ATOM 1928 C CA . GLU A 1 237 ? -3.280 8.090 22.052 1.00 97.31 237 GLU A CA 1
ATOM 1929 C C . GLU A 1 237 ? -2.172 8.845 21.300 1.00 97.31 237 GLU A C 1
ATOM 1931 O O . GLU A 1 237 ? -2.368 9.975 20.849 1.00 97.31 237 GLU A O 1
ATOM 1936 N N . GLU A 1 238 ? -1.032 8.183 21.087 1.00 97.25 238 GLU A N 1
ATOM 1937 C CA . GLU A 1 238 ? 0.091 8.705 20.306 1.00 97.25 238 GLU A CA 1
ATOM 1938 C C . GLU A 1 238 ? -0.292 8.938 18.837 1.00 97.25 238 GLU A C 1
ATOM 1940 O O . GLU A 1 238 ? 0.023 9.990 18.277 1.00 97.25 238 GLU A O 1
ATOM 1945 N N . ALA A 1 239 ? -0.999 7.986 18.212 1.00 97.44 239 ALA A N 1
ATOM 1946 C CA . ALA A 1 239 ? -1.482 8.129 16.839 1.00 97.44 239 ALA A CA 1
ATOM 1947 C C . ALA A 1 239 ? -2.438 9.316 16.693 1.00 97.44 239 ALA A C 1
ATOM 1949 O O . ALA A 1 239 ? -2.301 10.089 15.747 1.00 97.44 239 ALA A O 1
ATOM 1950 N N . ASN A 1 240 ? -3.364 9.492 17.636 1.00 96.94 240 ASN A N 1
ATOM 1951 C CA . ASN A 1 240 ? -4.312 10.599 17.643 1.00 96.94 240 ASN A CA 1
ATOM 1952 C C . ASN A 1 240 ? -3.581 11.946 17.734 1.00 96.94 240 ASN A C 1
ATOM 1954 O O . ASN A 1 240 ? -3.788 12.819 16.892 1.00 96.94 240 ASN A O 1
ATOM 1958 N N . ALA A 1 241 ? -2.658 12.087 18.693 1.00 96.25 241 ALA A N 1
ATOM 1959 C CA . ALA A 1 241 ? -1.875 13.310 18.875 1.00 96.25 241 ALA A CA 1
ATOM 1960 C C . ALA A 1 241 ? -1.049 13.668 17.625 1.00 96.25 241 ALA A C 1
ATOM 1962 O O . ALA A 1 241 ? -1.059 14.818 17.177 1.00 96.25 241 ALA A O 1
ATOM 1963 N N . PHE A 1 242 ? -0.373 12.681 17.027 1.00 96.19 242 PHE A N 1
ATOM 1964 C CA . PHE A 1 242 ? 0.364 12.870 15.777 1.00 96.19 242 PHE A CA 1
ATOM 1965 C C . PHE A 1 242 ? -0.560 13.295 14.631 1.00 96.19 242 PHE A C 1
ATOM 1967 O O . PHE A 1 242 ? -0.286 14.284 13.946 1.00 96.19 242 PHE A O 1
ATOM 1974 N N . CYS A 1 243 ? -1.663 12.570 14.429 1.00 96.06 243 CYS A N 1
ATOM 1975 C CA . CYS A 1 243 ? -2.570 12.821 13.317 1.00 96.06 243 CYS A CA 1
ATOM 1976 C C . CYS A 1 243 ? -3.230 14.196 13.415 1.00 96.06 243 CYS A C 1
ATOM 1978 O O . CYS A 1 243 ? -3.297 14.888 12.405 1.00 96.06 243 CYS A O 1
ATOM 1980 N N . GLN A 1 244 ? -3.660 14.630 14.604 1.00 95.06 244 GLN A N 1
ATOM 1981 C CA . GLN A 1 244 ? -4.226 15.971 14.792 1.00 95.06 244 GLN A CA 1
ATOM 1982 C C . GLN A 1 244 ? -3.230 17.058 14.390 1.00 95.06 244 GLN A C 1
ATOM 1984 O O . GLN A 1 244 ? -3.576 17.959 13.629 1.00 95.06 244 GLN A O 1
ATOM 1989 N N . LYS A 1 245 ? -1.974 16.948 14.843 1.00 94.81 245 LYS A N 1
ATOM 1990 C CA . LYS A 1 245 ? -0.916 17.896 14.473 1.00 94.81 245 LYS A CA 1
ATOM 1991 C C . LYS A 1 245 ? -0.687 17.910 12.960 1.00 94.81 245 LYS A C 1
ATOM 1993 O O . LYS A 1 245 ? -0.675 18.983 12.360 1.00 94.81 245 LYS A O 1
ATOM 1998 N N . PHE A 1 246 ? -0.541 16.733 12.350 1.00 94.25 246 PHE A N 1
ATOM 1999 C CA . PHE A 1 246 ? -0.313 16.596 10.911 1.00 94.25 246 PHE A C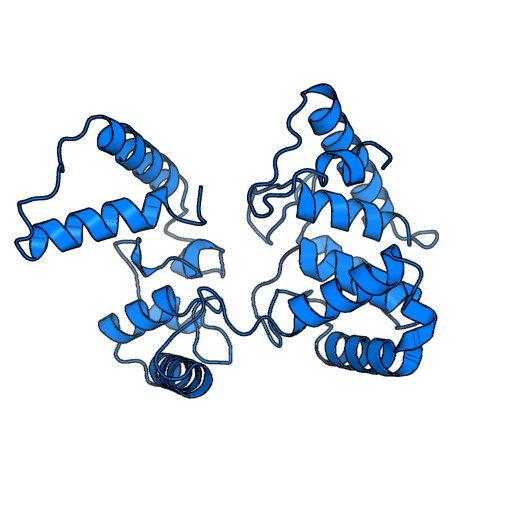A 1
ATOM 2000 C C . PHE A 1 246 ? -1.476 17.171 10.090 1.00 94.25 246 PHE A C 1
ATOM 2002 O O . PHE A 1 246 ? -1.259 17.976 9.185 1.00 94.25 246 PHE A O 1
ATOM 2009 N N . LEU A 1 247 ? -2.717 16.790 10.405 1.00 94.19 247 LEU A N 1
ATOM 2010 C CA . LEU A 1 247 ? -3.906 17.246 9.682 1.00 94.19 247 LEU A CA 1
ATOM 2011 C C . LEU A 1 247 ? -4.109 18.755 9.855 1.00 94.19 247 LEU A C 1
ATOM 2013 O O . LEU A 1 247 ? -4.359 19.445 8.868 1.00 94.19 247 LEU A O 1
ATOM 2017 N N . HIS A 1 248 ? -3.910 19.288 11.064 1.00 94.00 248 HIS A N 1
ATOM 2018 C CA . HIS A 1 248 ? -3.984 20.725 11.320 1.00 94.00 248 HIS A CA 1
ATOM 2019 C C . HIS A 1 248 ? -2.953 21.511 10.497 1.00 94.00 248 HIS A C 1
ATOM 2021 O O . HIS A 1 248 ? -3.293 22.519 9.873 1.00 94.00 248 HIS A O 1
ATOM 2027 N N . GLU A 1 249 ? -1.707 21.037 10.423 1.00 94.12 249 GLU A N 1
ATOM 2028 C CA . GLU A 1 249 ? -0.670 21.646 9.582 1.00 94.12 249 GLU A CA 1
ATOM 2029 C C . GLU A 1 249 ? -1.073 21.629 8.098 1.00 94.12 249 GLU A C 1
ATOM 2031 O O . GLU A 1 249 ? -0.971 22.646 7.409 1.00 94.12 249 GLU A O 1
ATOM 2036 N N . LYS A 1 250 ? -1.602 20.507 7.592 1.00 92.94 250 LYS A N 1
ATOM 2037 C CA . LYS A 1 250 ? -2.050 20.401 6.192 1.00 92.94 250 LYS A CA 1
ATOM 2038 C C . LYS A 1 250 ? -3.245 21.296 5.880 1.00 92.94 250 LYS A C 1
ATOM 2040 O O . LYS A 1 250 ? -3.278 21.894 4.804 1.00 92.94 250 LYS A O 1
ATOM 2045 N N . ILE A 1 251 ? -4.192 21.432 6.807 1.00 91.31 251 ILE A N 1
ATOM 2046 C CA . ILE A 1 251 ? -5.347 22.329 6.666 1.00 91.31 251 ILE A CA 1
ATOM 2047 C C . ILE A 1 251 ? -4.890 23.792 6.658 1.00 91.31 251 ILE A C 1
ATOM 2049 O O . ILE A 1 251 ? -5.248 24.538 5.748 1.00 91.31 251 ILE A O 1
ATOM 2053 N N . THR A 1 252 ? -4.068 24.201 7.627 1.00 92.75 252 THR A N 1
ATOM 2054 C CA . THR A 1 252 ? -3.615 25.599 7.776 1.00 92.75 252 THR A CA 1
ATOM 2055 C C . THR A 1 252 ? -2.696 26.057 6.645 1.00 92.75 252 THR A C 1
ATOM 2057 O O . THR A 1 252 ? -2.752 27.216 6.241 1.00 92.75 252 THR A O 1
ATOM 2060 N N . THR A 1 253 ? -1.899 25.149 6.077 1.00 92.88 253 THR A N 1
ATOM 2061 C CA . THR A 1 253 ? -1.033 25.423 4.915 1.00 92.88 253 THR A CA 1
ATOM 2062 C C . THR A 1 253 ? -1.719 25.192 3.562 1.00 92.88 253 THR A C 1
ATOM 2064 O O . THR A 1 253 ? -1.081 25.346 2.520 1.00 92.88 253 THR A O 1
ATOM 2067 N N . ASN A 1 254 ? -3.010 24.830 3.551 1.00 88.19 254 ASN A N 1
ATOM 2068 C CA . ASN A 1 254 ? -3.787 24.483 2.355 1.00 88.19 254 ASN A CA 1
ATOM 2069 C C . ASN A 1 254 ? -3.139 23.377 1.488 1.00 88.19 254 ASN A C 1
ATOM 2071 O O . ASN A 1 254 ? -3.254 23.360 0.262 1.00 88.19 254 ASN A O 1
ATOM 2075 N N . GLN A 1 255 ? -2.458 22.424 2.126 1.00 88.44 255 GLN A N 1
ATOM 2076 C CA . GLN A 1 255 ? -1.818 21.266 1.496 1.00 88.44 255 GLN A CA 1
ATOM 2077 C C . GLN A 1 255 ? -2.734 20.034 1.556 1.00 88.44 255 GLN A C 1
ATOM 2079 O O . GLN A 1 255 ? -2.353 18.979 2.063 1.00 88.44 255 GLN A O 1
ATOM 2084 N N . LEU A 1 256 ? -3.960 20.172 1.040 1.00 86.00 256 LEU A N 1
ATOM 2085 C CA . LEU A 1 256 ? -5.018 19.153 1.138 1.00 86.00 256 LEU A CA 1
ATOM 2086 C C . LEU A 1 256 ? -5.096 18.196 -0.065 1.00 86.00 256 LEU A C 1
ATOM 2088 O O . LEU A 1 256 ? -6.085 17.486 -0.245 1.00 86.00 256 LEU A O 1
ATOM 2092 N N . LEU A 1 257 ? -4.060 18.180 -0.902 1.00 85.44 257 LEU A N 1
ATOM 2093 C CA . LEU A 1 257 ? -3.955 17.240 -2.011 1.00 85.44 257 LEU A CA 1
ATOM 2094 C C . LEU A 1 257 ? -3.351 15.925 -1.527 1.00 85.44 257 LEU A C 1
ATOM 2096 O O . LEU A 1 257 ? -2.318 15.906 -0.856 1.00 85.44 257 LEU A O 1
ATOM 2100 N N . ASP A 1 258 ? -3.977 14.822 -1.918 1.00 86.19 258 ASP A N 1
ATOM 2101 C CA . ASP A 1 258 ? -3.450 13.490 -1.670 1.00 86.19 258 ASP A CA 1
ATOM 2102 C C . ASP A 1 258 ? -2.671 12.971 -2.887 1.00 86.19 258 ASP A C 1
ATOM 2104 O O . ASP A 1 258 ? -2.977 13.280 -4.040 1.00 86.19 258 ASP A O 1
ATOM 2108 N N . LYS A 1 259 ? -1.626 12.179 -2.633 1.00 83.38 259 LYS A N 1
ATOM 2109 C CA . LYS A 1 259 ? -0.789 11.612 -3.696 1.00 83.38 259 LYS A CA 1
ATOM 2110 C C . LYS A 1 259 ? -1.481 10.473 -4.457 1.00 83.38 259 LYS A C 1
ATOM 2112 O O . LYS A 1 259 ? -1.168 10.251 -5.626 1.00 83.38 259 LYS A O 1
ATOM 2117 N N . TRP A 1 260 ? -2.361 9.733 -3.794 1.00 81.31 260 TRP A N 1
ATOM 2118 C CA . TRP A 1 260 ? -2.966 8.480 -4.255 1.00 81.31 260 TRP A CA 1
ATOM 2119 C C . TRP A 1 260 ? -4.446 8.631 -4.615 1.00 81.31 260 TRP A C 1
ATOM 2121 O O . TRP A 1 260 ? -4.985 7.790 -5.331 1.00 81.31 260 TRP A O 1
ATOM 2131 N N . LEU A 1 261 ? -5.087 9.709 -4.159 1.00 82.50 261 LEU A N 1
ATOM 2132 C CA . LEU A 1 261 ? -6.492 10.013 -4.391 1.00 82.50 261 LEU A CA 1
ATOM 2133 C C . LEU A 1 261 ? -6.664 11.379 -5.065 1.00 82.50 261 LEU A C 1
ATOM 2135 O O . LEU A 1 261 ? -6.262 12.411 -4.535 1.00 82.50 261 LEU A O 1
ATOM 2139 N N . ILE A 1 262 ? -7.358 11.387 -6.202 1.00 84.75 262 ILE A N 1
ATOM 2140 C CA . ILE A 1 262 ? -7.875 12.611 -6.821 1.00 84.75 262 ILE A CA 1
ATOM 2141 C C . ILE A 1 262 ? -9.367 12.680 -6.500 1.00 84.75 262 ILE A C 1
ATOM 2143 O O . ILE A 1 262 ? -10.159 11.915 -7.045 1.00 84.75 262 ILE A O 1
ATOM 2147 N N . SER A 1 263 ? -9.751 13.580 -5.597 1.00 83.81 263 SER A N 1
ATOM 2148 C CA . SER A 1 263 ? -11.146 13.809 -5.217 1.00 83.81 263 SER A CA 1
ATOM 2149 C C . SER A 1 263 ? -11.382 15.294 -4.983 1.00 83.81 263 SER A C 1
ATOM 2151 O O . SER A 1 263 ? -10.612 15.943 -4.276 1.00 83.81 263 SER A O 1
ATOM 2153 N N . GLN A 1 264 ? -12.465 15.821 -5.557 1.00 77.44 264 GLN A N 1
ATOM 2154 C CA . GLN A 1 264 ? -12.871 17.219 -5.376 1.00 77.44 264 GLN A CA 1
ATOM 2155 C C . GLN A 1 264 ? -13.352 17.511 -3.949 1.00 77.44 264 GLN A C 1
ATOM 2157 O O . GLN A 1 264 ? -13.317 18.658 -3.521 1.00 77.44 264 GLN A O 1
ATOM 2162 N N . HIS A 1 265 ? -13.757 16.475 -3.210 1.00 84.31 265 HIS A N 1
ATOM 2163 C CA . HIS A 1 265 ? -14.395 16.603 -1.898 1.00 84.31 265 HIS A CA 1
ATOM 2164 C C . HIS A 1 265 ? -13.546 16.056 -0.755 1.00 84.31 265 HIS A C 1
ATOM 2166 O O . HIS A 1 265 ? -13.932 16.173 0.402 1.00 84.31 265 HIS A O 1
ATOM 2172 N N . PHE A 1 266 ? -12.376 15.474 -1.035 1.00 83.81 266 PHE A N 1
ATOM 2173 C CA . PHE A 1 266 ? -11.559 14.893 0.031 1.00 83.81 266 PHE A CA 1
ATOM 2174 C C . PHE A 1 266 ? -11.086 15.949 1.040 1.00 83.81 266 PHE A C 1
ATOM 2176 O O . PHE A 1 266 ? -11.064 15.693 2.239 1.00 83.81 266 PHE A O 1
ATOM 2183 N N . ALA A 1 267 ? -10.813 17.174 0.585 1.00 83.44 267 ALA A N 1
ATOM 2184 C CA . ALA A 1 267 ? -10.534 18.295 1.479 1.00 83.44 267 ALA A CA 1
ATOM 2185 C C . ALA A 1 267 ? -11.702 18.582 2.446 1.00 83.44 267 ALA A C 1
ATOM 2187 O O . ALA A 1 267 ? -11.465 18.935 3.599 1.00 83.44 267 ALA A O 1
ATOM 2188 N N . ASP A 1 268 ? -12.946 18.403 2.000 1.00 86.69 268 ASP A N 1
ATOM 2189 C CA . ASP A 1 268 ? -14.146 18.609 2.817 1.00 86.69 268 ASP A CA 1
ATOM 2190 C C . ASP A 1 268 ? -14.392 17.444 3.786 1.00 86.69 268 ASP A C 1
ATOM 2192 O O . ASP A 1 268 ? -15.047 17.629 4.805 1.00 86.69 268 ASP A O 1
ATOM 2196 N N . GLU A 1 269 ? -13.832 16.261 3.515 1.00 85.88 269 GLU A N 1
ATOM 2197 C CA . GLU A 1 269 ? -13.813 15.142 4.466 1.00 85.88 269 GLU A CA 1
ATOM 2198 C C . GLU A 1 269 ? -12.798 15.363 5.598 1.00 85.88 269 GLU A C 1
ATOM 2200 O O . GLU A 1 269 ? -13.023 14.903 6.715 1.00 85.88 269 GLU A O 1
ATOM 2205 N N . VAL A 1 270 ? -11.691 16.058 5.312 1.00 84.06 270 VAL A N 1
ATOM 2206 C CA . VAL A 1 270 ? -10.578 16.260 6.255 1.00 84.06 270 VAL A CA 1
ATOM 2207 C C . VAL A 1 270 ? -10.774 17.490 7.145 1.00 84.06 270 VAL A C 1
ATOM 2209 O O . VAL A 1 270 ? -10.426 17.446 8.316 1.00 84.06 270 VAL A O 1
ATOM 2212 N N . LYS A 1 271 ? -11.326 18.595 6.630 1.00 78.88 271 LYS A N 1
ATOM 2213 C CA . LYS A 1 271 ? -11.504 19.845 7.402 1.00 78.88 271 LYS A CA 1
ATOM 2214 C C . LYS A 1 271 ? -12.367 19.728 8.672 1.00 78.88 271 LYS A C 1
ATOM 2216 O O . LYS A 1 271 ? -12.054 20.435 9.625 1.00 78.88 271 LYS A O 1
ATOM 2221 N N . PRO A 1 272 ? -13.453 18.931 8.706 1.00 65.75 272 PRO A N 1
ATOM 2222 C CA . PRO A 1 272 ? -14.279 18.778 9.906 1.00 65.75 272 PRO A CA 1
ATOM 2223 C C . PRO A 1 272 ? -13.670 17.838 10.952 1.00 65.75 272 PRO A C 1
ATOM 2225 O O . PRO A 1 272 ? -14.280 17.652 12.003 1.00 65.75 272 PRO A O 1
ATOM 2228 N N . ALA A 1 273 ? -12.558 17.180 10.616 1.00 57.97 273 ALA A N 1
ATOM 2229 C CA . ALA A 1 273 ? -11.979 16.080 11.369 1.00 57.97 273 ALA A CA 1
ATOM 2230 C C . ALA A 1 273 ? -11.040 16.564 12.475 1.00 57.97 273 ALA A C 1
ATOM 2232 O O . ALA A 1 273 ? -10.228 17.480 12.222 1.00 57.97 273 ALA A O 1
#

Radius of gyration: 20.27 Å; Cα contacts (8 Å, |Δi|>4): 332; chains: 1; bounding box: 51×46×62 Å

Mean predicted aligned error: 4.32 Å

Solvent-accessible surface area (backbone atoms only — not comparable to full-atom values): 15270 Å² total; per-residue (Å²): 122,67,89,58,42,52,39,33,50,60,41,49,52,50,52,40,50,75,75,65,54,72,92,57,75,82,80,41,73,72,51,56,58,40,52,51,51,24,53,59,51,56,72,68,50,56,70,77,46,69,49,72,48,80,54,80,61,42,43,46,45,65,29,62,75,95,76,59,56,86,43,42,66,76,61,41,34,88,67,29,25,24,72,33,10,50,64,16,16,50,44,48,23,75,78,65,67,42,64,47,25,45,54,34,51,52,52,42,27,65,74,49,77,72,41,74,63,78,61,50,64,46,63,39,39,55,40,50,52,50,47,51,51,34,48,77,70,73,51,37,86,82,40,54,68,60,46,49,54,41,49,52,55,48,53,76,57,58,51,75,78,39,29,28,45,24,76,78,50,90,58,44,31,38,34,48,27,20,48,45,52,39,54,39,44,77,71,72,46,96,71,71,72,69,38,53,59,63,28,48,50,92,91,41,70,20,40,33,56,96,49,92,45,78,50,54,64,36,44,50,34,33,32,61,30,24,70,76,63,60,95,85,49,58,69,30,57,52,42,33,56,39,29,53,55,53,50,50,51,28,60,77,69,68,57,63,73,39,79,90,54,92,59,97,54,54,48,69,64,51,71,84,102